Protein AF-A0A973W8D8-F1 (afdb_monomer)

Mean predicted aligned error: 5.52 Å

Structure (mmCIF, N/CA/C/O backbone):
data_AF-A0A973W8D8-F1
#
_entry.id   AF-A0A973W8D8-F1
#
loop_
_atom_site.group_PDB
_atom_site.id
_atom_site.type_symbol
_atom_site.label_atom_id
_atom_site.label_alt_id
_atom_site.label_comp_id
_atom_site.label_asym_id
_atom_site.label_entity_id
_atom_site.label_seq_id
_atom_site.pdbx_PDB_ins_code
_atom_site.Cartn_x
_atom_site.Cartn_y
_atom_site.Cartn_z
_atom_site.occupancy
_atom_site.B_iso_or_equiv
_atom_site.auth_seq_id
_atom_site.auth_comp_id
_atom_site.auth_asym_id
_atom_site.auth_atom_id
_atom_site.pdbx_PDB_model_num
ATOM 1 N N . MET A 1 1 ? 1.364 4.718 -20.564 1.00 49.53 1 MET A N 1
ATOM 2 C CA . MET A 1 1 ? 1.604 4.247 -19.182 1.00 49.53 1 MET A CA 1
ATOM 3 C C . MET A 1 1 ? 2.860 3.386 -19.206 1.00 49.53 1 MET A C 1
ATOM 5 O O . MET A 1 1 ? 2.936 2.519 -20.065 1.00 49.53 1 MET A O 1
ATOM 9 N N . LEU A 1 2 ? 3.870 3.665 -18.376 1.00 62.22 2 LEU A N 1
ATOM 10 C CA . LEU A 1 2 ? 5.081 2.833 -18.329 1.00 62.22 2 LEU A CA 1
ATOM 11 C C . LEU A 1 2 ? 4.817 1.594 -17.460 1.00 62.22 2 LEU A C 1
ATOM 13 O O . LEU A 1 2 ? 4.219 1.715 -16.389 1.00 62.22 2 LEU A O 1
ATOM 17 N N . HIS A 1 3 ? 5.216 0.425 -17.960 1.00 79.81 3 HIS A N 1
ATOM 18 C CA . HIS A 1 3 ? 4.959 -0.870 -17.337 1.00 79.81 3 HIS A CA 1
ATOM 19 C C . HIS A 1 3 ? 5.840 -1.064 -16.086 1.00 79.81 3 HIS A C 1
ATOM 21 O O . HIS A 1 3 ? 7.036 -0.803 -16.170 1.00 79.81 3 HIS A O 1
ATOM 27 N N . PRO A 1 4 ? 5.304 -1.538 -14.944 1.00 85.88 4 PRO A N 1
ATOM 28 C CA . PRO A 1 4 ? 6.055 -1.624 -13.685 1.00 85.88 4 PRO A CA 1
ATOM 29 C C . PRO A 1 4 ? 7.266 -2.571 -13.746 1.00 85.88 4 PRO A C 1
ATOM 31 O O . PRO A 1 4 ? 8.301 -2.293 -13.142 1.00 85.88 4 PRO A O 1
ATOM 34 N N . ALA A 1 5 ? 7.154 -3.682 -14.482 1.00 91.44 5 ALA A N 1
ATOM 35 C CA . ALA A 1 5 ? 8.247 -4.638 -14.671 1.00 91.44 5 ALA A CA 1
ATOM 36 C C . ALA A 1 5 ? 9.041 -4.372 -15.960 1.00 91.44 5 ALA A C 1
ATOM 38 O O . ALA A 1 5 ? 8.424 -4.063 -16.988 1.00 91.44 5 ALA A O 1
ATOM 39 N N . PRO A 1 6 ? 10.366 -4.605 -15.959 1.00 91.25 6 PRO A N 1
ATOM 40 C CA . PRO A 1 6 ? 11.160 -4.671 -17.176 1.00 91.25 6 PRO A CA 1
ATOM 41 C C . PRO A 1 6 ? 10.707 -5.811 -18.084 1.00 91.25 6 PRO A C 1
ATOM 43 O O . PRO A 1 6 ? 10.769 -6.989 -17.722 1.00 91.25 6 PRO A O 1
ATOM 46 N N . LEU A 1 7 ? 10.288 -5.452 -19.296 1.00 92.44 7 LEU A N 1
ATOM 47 C CA . LEU A 1 7 ? 9.918 -6.415 -20.332 1.00 92.44 7 LEU A CA 1
ATOM 48 C C . LEU A 1 7 ? 11.103 -6.795 -21.221 1.00 92.44 7 LEU A C 1
ATOM 50 O O . LEU A 1 7 ? 10.967 -7.691 -22.040 1.00 92.44 7 LEU A O 1
ATOM 54 N N . HIS A 1 8 ? 12.272 -6.185 -21.035 1.00 91.50 8 HIS A N 1
ATOM 55 C CA . HIS A 1 8 ? 13.523 -6.545 -21.696 1.00 91.50 8 HIS A CA 1
ATOM 56 C C . HIS A 1 8 ? 14.715 -6.094 -20.838 1.00 91.50 8 HIS A C 1
ATOM 58 O O . HIS A 1 8 ? 14.595 -5.136 -20.079 1.00 91.50 8 HIS A O 1
ATOM 64 N N . MET A 1 9 ? 15.864 -6.774 -20.945 1.00 88.44 9 MET A N 1
ATOM 65 C CA . MET A 1 9 ? 17.006 -6.551 -20.037 1.00 88.44 9 MET A CA 1
ATOM 66 C C . MET A 1 9 ? 18.004 -5.490 -20.506 1.00 88.44 9 MET A C 1
ATOM 68 O O . MET A 1 9 ? 18.771 -4.983 -19.703 1.00 88.44 9 MET A O 1
ATOM 72 N N . ASN A 1 10 ? 18.004 -5.134 -21.790 1.00 85.88 10 ASN A N 1
ATOM 73 C CA . ASN A 1 10 ? 19.002 -4.202 -22.340 1.00 85.88 10 ASN A CA 1
ATOM 74 C C . ASN A 1 10 ? 18.379 -2.925 -22.907 1.00 85.88 10 ASN A C 1
ATOM 76 O O . ASN A 1 10 ? 19.084 -2.041 -23.380 1.00 85.88 10 ASN A O 1
ATOM 80 N N . TRP A 1 11 ? 17.049 -2.845 -22.930 1.00 81.94 11 TRP A N 1
ATOM 81 C CA . TRP A 1 11 ? 16.342 -1.751 -23.581 1.00 81.94 11 TRP A CA 1
ATOM 82 C C . TRP A 1 11 ? 15.025 -1.496 -22.868 1.00 81.94 11 TRP A C 1
ATOM 84 O O . TRP A 1 11 ? 14.188 -2.389 -22.787 1.00 81.94 11 TRP A O 1
ATOM 94 N N . GLN A 1 12 ? 14.839 -0.275 -22.370 1.00 77.00 12 GLN A N 1
ATOM 95 C CA . GLN A 1 12 ? 13.699 0.095 -21.531 1.00 77.00 12 GLN A CA 1
ATOM 96 C C . GLN A 1 12 ? 12.338 -0.090 -22.219 1.00 77.00 12 GLN A C 1
ATOM 98 O O . GLN A 1 12 ? 11.351 -0.409 -21.561 1.00 77.00 12 GLN A O 1
ATOM 103 N N . HIS A 1 13 ? 12.290 0.094 -23.538 1.00 82.00 13 HIS A N 1
ATOM 104 C CA . HIS A 1 13 ? 11.079 -0.076 -24.347 1.00 82.00 13 HIS A CA 1
ATOM 105 C C . HIS A 1 13 ? 11.036 -1.420 -25.081 1.00 82.00 13 HIS A C 1
ATOM 107 O O . HIS A 1 13 ? 10.121 -1.663 -25.866 1.00 82.00 13 HIS A O 1
ATOM 113 N N . GLY A 1 14 ? 12.019 -2.289 -24.836 1.00 87.69 14 GLY A N 1
ATOM 114 C CA . GLY A 1 14 ? 12.041 -3.623 -25.409 1.00 87.69 14 GLY A CA 1
AT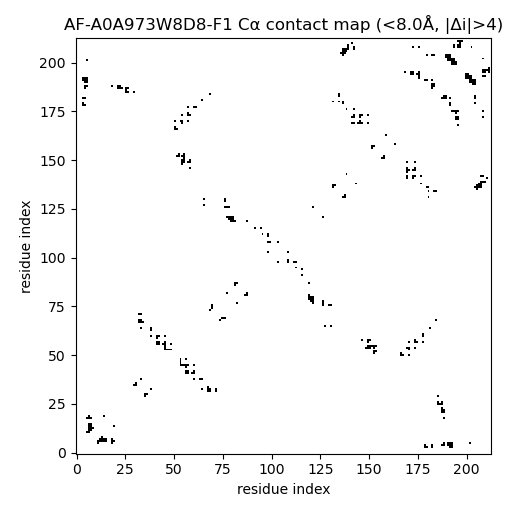OM 115 C C . GLY A 1 14 ? 10.949 -4.498 -24.810 1.00 87.69 14 GLY A C 1
ATOM 116 O O . GLY A 1 14 ? 10.621 -4.394 -23.628 1.00 87.69 14 GLY A O 1
ATOM 117 N N . ILE A 1 15 ? 10.416 -5.392 -25.636 1.00 90.12 15 ILE A N 1
ATOM 118 C CA . ILE A 1 15 ? 9.410 -6.371 -25.239 1.00 90.12 15 ILE A CA 1
ATOM 119 C C . ILE A 1 15 ? 9.950 -7.753 -25.587 1.00 90.12 15 ILE A C 1
ATOM 121 O O . ILE A 1 15 ? 10.119 -8.094 -26.755 1.00 90.12 15 ILE A O 1
ATOM 125 N N . ASP A 1 16 ? 10.218 -8.545 -24.560 1.00 93.38 16 ASP A N 1
ATOM 126 C CA . ASP A 1 16 ? 10.513 -9.963 -24.663 1.00 93.38 16 ASP A CA 1
ATOM 127 C C . ASP A 1 16 ? 9.235 -10.778 -24.439 1.00 93.38 16 ASP A C 1
ATOM 129 O O . ASP A 1 16 ? 8.465 -10.533 -23.505 1.00 93.38 16 ASP A O 1
ATOM 133 N N . ARG A 1 17 ? 9.021 -11.783 -25.294 1.00 94.31 17 ARG A N 1
ATOM 134 C CA . ARG A 1 17 ? 7.817 -12.622 -25.261 1.00 94.31 17 ARG A CA 1
ATOM 135 C C . ARG A 1 17 ? 7.683 -13.382 -23.943 1.00 94.31 17 ARG A C 1
ATOM 137 O O . ARG A 1 17 ? 6.574 -13.499 -23.430 1.00 94.31 17 ARG A O 1
ATOM 144 N N . VAL A 1 18 ? 8.782 -13.917 -23.408 1.00 94.62 18 VAL A N 1
ATOM 145 C CA . VAL A 1 18 ? 8.752 -14.723 -22.179 1.00 94.62 18 VAL A CA 1
ATOM 146 C C . VAL A 1 18 ? 8.362 -13.844 -20.995 1.00 94.62 18 VAL A C 1
ATOM 148 O O . VAL A 1 18 ? 7.481 -14.211 -20.218 1.00 94.62 18 VAL A O 1
ATOM 151 N N . ARG A 1 19 ? 8.953 -12.650 -20.893 1.00 93.94 19 ARG A N 1
ATOM 152 C CA . ARG A 1 19 ? 8.642 -11.678 -19.833 1.00 93.94 19 ARG A CA 1
ATOM 153 C C . ARG A 1 19 ? 7.218 -11.156 -19.922 1.00 93.94 19 ARG A C 1
ATOM 155 O O . ARG A 1 19 ? 6.521 -11.146 -18.911 1.00 93.94 19 ARG A O 1
ATOM 162 N N . LEU A 1 20 ? 6.777 -10.764 -21.117 1.00 94.06 20 LEU A N 1
ATOM 163 C CA . LEU A 1 20 ? 5.411 -10.293 -21.326 1.00 94.06 20 LEU A CA 1
ATOM 164 C C . LEU A 1 20 ? 4.393 -11.369 -20.930 1.00 94.06 20 LEU A C 1
ATOM 166 O O . LEU A 1 20 ? 3.469 -11.082 -20.174 1.00 94.06 20 LEU A O 1
ATOM 170 N N . ASN A 1 21 ? 4.596 -12.613 -21.375 1.00 95.62 21 ASN A N 1
ATOM 171 C CA . ASN A 1 21 ? 3.708 -13.720 -21.028 1.00 95.62 21 ASN A CA 1
ATOM 172 C C . ASN A 1 21 ? 3.679 -13.992 -19.521 1.00 95.62 21 ASN A C 1
ATOM 174 O O . ASN A 1 21 ? 2.601 -14.221 -18.984 1.00 95.62 21 ASN A O 1
ATOM 178 N N . ARG A 1 22 ? 4.828 -13.931 -18.827 1.00 95.44 22 ARG A N 1
ATOM 179 C CA . ARG A 1 22 ? 4.872 -14.083 -17.362 1.00 95.44 22 ARG A CA 1
ATOM 180 C C . ARG A 1 22 ? 3.977 -13.050 -16.679 1.00 95.44 22 ARG A C 1
ATOM 182 O O . ARG A 1 22 ? 3.194 -13.418 -15.812 1.00 95.44 22 ARG A O 1
ATOM 189 N N . VAL A 1 23 ? 4.064 -11.783 -17.086 1.00 94.56 23 VAL A N 1
ATOM 190 C CA . VAL A 1 23 ? 3.250 -10.720 -16.483 1.00 94.56 23 VAL A CA 1
ATOM 191 C C . VAL A 1 23 ? 1.767 -10.896 -16.806 1.00 94.56 23 VAL A C 1
ATOM 193 O O . VAL A 1 23 ? 0.940 -10.825 -15.903 1.00 94.56 23 VAL A O 1
ATOM 196 N N . LEU A 1 24 ? 1.421 -11.132 -18.074 1.00 94.38 24 LEU A N 1
ATOM 197 C CA . LEU A 1 24 ? 0.024 -11.270 -18.487 1.00 94.38 24 LEU A CA 1
ATOM 198 C C . LEU A 1 24 ? -0.650 -12.465 -17.810 1.00 94.38 24 LEU A C 1
ATOM 200 O O . LEU A 1 24 ? -1.743 -12.313 -17.271 1.00 94.38 24 LEU A O 1
ATOM 204 N N . ASN A 1 25 ? 0.017 -13.622 -17.778 1.00 96.69 25 ASN A N 1
ATOM 205 C CA . ASN A 1 25 ? -0.514 -14.811 -17.114 1.00 96.69 25 ASN A CA 1
ATOM 206 C C . ASN A 1 25 ? -0.696 -14.566 -15.614 1.00 96.69 25 ASN A C 1
ATOM 208 O O . ASN A 1 25 ? -1.763 -14.853 -15.089 1.00 96.69 25 ASN A O 1
ATOM 212 N N . ALA A 1 26 ? 0.283 -13.944 -14.952 1.00 95.81 26 ALA A N 1
ATOM 213 C CA . ALA A 1 26 ? 0.187 -13.594 -13.537 1.00 95.81 26 ALA A CA 1
ATOM 214 C C . ALA A 1 26 ? -1.002 -12.666 -13.222 1.00 95.81 26 ALA A C 1
ATOM 216 O O . ALA A 1 26 ? -1.676 -12.843 -12.208 1.00 95.81 26 ALA A O 1
ATOM 217 N N . ILE A 1 27 ? -1.278 -11.682 -14.088 1.00 94.44 27 ILE A N 1
ATOM 218 C CA . ILE A 1 27 ? -2.443 -10.798 -13.937 1.00 94.44 27 ILE A CA 1
ATOM 219 C C . ILE A 1 27 ? -3.738 -11.593 -14.109 1.00 94.44 27 ILE A C 1
ATOM 221 O O . ILE A 1 27 ? -4.625 -11.484 -13.268 1.00 94.44 27 ILE A O 1
ATOM 225 N N . VAL A 1 28 ? -3.845 -12.398 -15.170 1.00 95.75 28 VAL A N 1
ATOM 226 C CA . VAL A 1 28 ? -5.049 -13.193 -15.460 1.00 95.75 28 VAL A CA 1
ATOM 227 C C . VAL A 1 28 ? -5.338 -14.189 -14.335 1.00 95.75 28 VAL A C 1
ATOM 229 O O . VAL A 1 28 ? -6.472 -14.274 -13.875 1.00 95.75 28 VAL A O 1
ATOM 232 N N . GLU A 1 29 ? -4.317 -14.888 -13.837 1.00 96.06 29 GLU A N 1
ATOM 233 C CA . GLU A 1 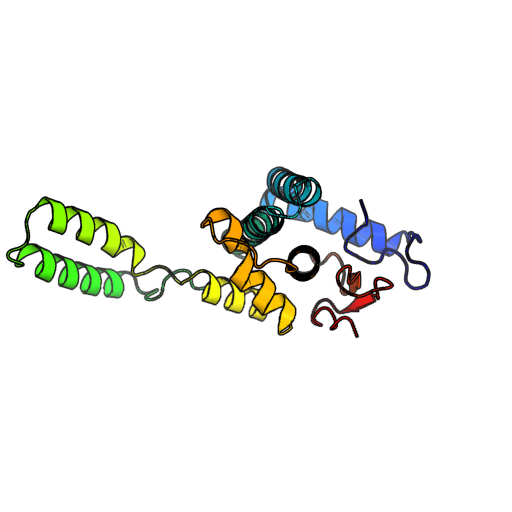29 ? -4.436 -15.859 -12.742 1.00 96.06 29 GLU A CA 1
ATOM 234 C C . GLU A 1 29 ? -4.920 -15.229 -11.428 1.00 96.06 29 GLU A C 1
ATOM 236 O O . GLU A 1 29 ? -5.567 -15.898 -10.624 1.00 96.06 29 GLU A O 1
ATOM 241 N N . LYS A 1 30 ? -4.621 -13.944 -11.199 1.00 94.31 30 LYS A N 1
ATOM 242 C CA . LYS A 1 30 ? -4.960 -13.217 -9.966 1.00 94.31 30 LYS A CA 1
ATOM 243 C C . LYS A 1 30 ? -6.082 -12.195 -10.127 1.00 94.31 30 LYS A C 1
ATOM 245 O O . LYS A 1 30 ? -6.381 -11.484 -9.166 1.00 94.31 30 LYS A O 1
ATOM 250 N N . TYR A 1 31 ? -6.711 -12.133 -11.300 1.00 94.50 31 TYR A N 1
ATOM 251 C CA . TYR A 1 31 ? -7.629 -11.058 -11.668 1.00 94.50 31 TYR A CA 1
ATOM 252 C C . TYR A 1 31 ? -8.802 -10.924 -10.684 1.00 94.50 31 TYR A C 1
ATOM 254 O O . TYR A 1 31 ? -8.993 -9.866 -10.083 1.00 94.50 31 TYR A O 1
ATOM 262 N N . ASP A 1 32 ? -9.543 -12.012 -10.463 1.00 94.81 32 ASP A N 1
ATOM 263 C CA . ASP A 1 32 ? -10.711 -12.007 -9.573 1.00 94.81 32 ASP A CA 1
ATOM 264 C C . ASP A 1 32 ? -10.308 -11.973 -8.091 1.00 94.81 32 ASP A C 1
ATOM 266 O O . ASP A 1 32 ? -10.907 -11.250 -7.295 1.00 94.81 32 ASP A O 1
ATOM 270 N N . GLU A 1 33 ? -9.259 -12.715 -7.717 1.00 93.81 33 GLU A N 1
ATOM 271 C CA . GLU A 1 33 ? -8.756 -12.799 -6.336 1.00 93.81 33 GLU A CA 1
ATOM 272 C C . GLU A 1 33 ? -8.354 -11.419 -5.792 1.00 93.81 33 GLU A C 1
ATOM 274 O O . GLU A 1 33 ? -8.654 -11.074 -4.644 1.00 93.81 33 GLU A O 1
ATOM 279 N N . LEU A 1 34 ? -7.702 -10.611 -6.632 1.00 93.12 34 LEU A N 1
ATOM 280 C CA . LEU A 1 34 ? -7.257 -9.268 -6.274 1.00 93.12 34 LEU A CA 1
ATOM 281 C C . LEU A 1 34 ? -8.264 -8.171 -6.615 1.00 93.12 34 LEU A C 1
ATOM 283 O O . LEU A 1 34 ? -7.992 -7.014 -6.295 1.00 93.12 34 LEU A O 1
ATOM 287 N N . ASP A 1 35 ? -9.415 -8.514 -7.203 1.00 94.81 35 ASP A N 1
ATOM 288 C CA . ASP A 1 35 ? -10.388 -7.543 -7.711 1.00 94.81 35 ASP A CA 1
ATOM 289 C C . ASP A 1 35 ? -9.697 -6.505 -8.611 1.00 94.81 35 ASP A C 1
ATOM 291 O O . ASP A 1 35 ? -9.710 -5.292 -8.372 1.00 94.81 35 ASP A O 1
ATOM 295 N N . PHE A 1 36 ? -8.993 -7.024 -9.619 1.00 92.75 36 PHE A N 1
ATOM 296 C CA . PHE A 1 36 ? -8.044 -6.254 -10.412 1.00 92.75 36 PHE A CA 1
ATOM 297 C C . PHE A 1 36 ? -8.714 -5.098 -11.156 1.00 92.75 36 PHE A C 1
ATOM 299 O O . PHE A 1 3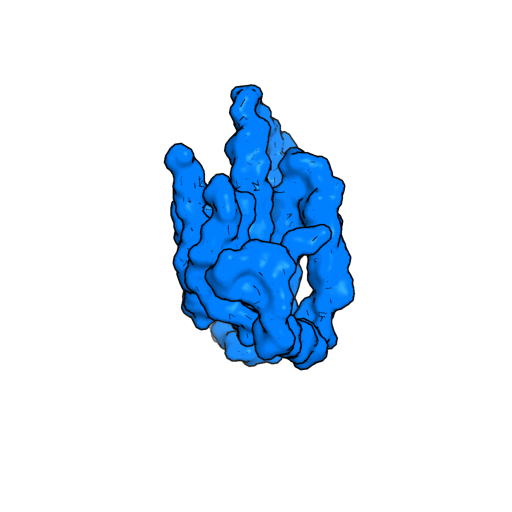6 ? -8.089 -4.059 -11.315 1.00 92.75 36 PHE A O 1
ATOM 306 N N . GLY A 1 37 ? -9.994 -5.220 -11.526 1.00 92.75 37 GLY A N 1
ATOM 307 C CA . GLY A 1 37 ? -10.754 -4.116 -12.118 1.00 92.75 37 GLY A CA 1
ATOM 308 C C . GLY A 1 37 ? -10.832 -2.892 -11.196 1.00 92.75 37 GLY A C 1
ATOM 309 O O . GLY A 1 37 ? -10.530 -1.776 -11.616 1.00 92.75 37 GLY A O 1
ATOM 310 N N . ASN A 1 38 ? -11.158 -3.085 -9.913 1.00 93.38 38 ASN A N 1
ATOM 311 C CA . ASN A 1 38 ? -11.162 -1.981 -8.948 1.00 93.38 38 ASN A CA 1
ATOM 312 C C . ASN A 1 38 ? -9.743 -1.512 -8.601 1.00 93.38 38 ASN A C 1
ATOM 314 O O . ASN A 1 38 ? -9.520 -0.316 -8.396 1.00 93.38 38 ASN A O 1
ATOM 318 N N . LEU A 1 39 ? -8.779 -2.433 -8.540 1.00 93.50 39 LEU A N 1
ATOM 319 C CA . LEU A 1 39 ? -7.385 -2.099 -8.259 1.00 93.50 39 LEU A CA 1
ATOM 320 C C . LEU A 1 39 ? -6.764 -1.240 -9.371 1.00 93.50 39 LEU A C 1
ATOM 322 O O . LEU A 1 39 ? -6.121 -0.229 -9.085 1.00 93.50 39 LEU A O 1
ATOM 326 N N . GLU A 1 40 ? -6.977 -1.622 -10.630 1.00 92.50 40 GLU A N 1
ATOM 327 C CA . GLU A 1 40 ? -6.553 -0.876 -11.813 1.00 92.50 40 GLU A CA 1
ATOM 328 C C . GLU A 1 40 ? -7.214 0.499 -11.833 1.00 92.50 40 GLU A C 1
ATOM 330 O O . GLU A 1 40 ? -6.538 1.501 -12.065 1.00 92.50 40 GLU A O 1
ATOM 335 N N . TRP A 1 41 ? -8.507 0.568 -11.511 1.00 94.19 41 TRP A N 1
ATOM 336 C CA . TRP A 1 41 ? -9.220 1.834 -11.431 1.00 94.19 41 TRP A CA 1
ATOM 337 C C . TRP A 1 41 ? -8.609 2.771 -10.384 1.00 94.19 41 TRP A C 1
ATOM 339 O O . TRP A 1 41 ? -8.322 3.929 -10.692 1.00 94.19 41 TRP A O 1
ATOM 349 N N . ALA A 1 42 ? -8.333 2.277 -9.172 1.00 94.69 42 ALA A N 1
ATOM 350 C CA . ALA A 1 42 ? -7.677 3.055 -8.120 1.00 94.69 42 ALA A CA 1
ATOM 351 C C . ALA A 1 42 ? -6.268 3.517 -8.531 1.00 94.69 42 ALA A C 1
ATOM 353 O O . ALA A 1 42 ? -5.897 4.672 -8.312 1.00 94.69 42 ALA A O 1
ATOM 354 N N . TYR A 1 43 ? -5.498 2.637 -9.173 1.00 95.19 43 TYR A N 1
ATOM 355 C CA . TYR A 1 43 ? -4.172 2.960 -9.695 1.00 95.19 43 TYR A CA 1
ATOM 356 C C . TYR A 1 43 ? -4.227 4.024 -10.803 1.00 95.19 43 TYR A C 1
ATOM 358 O O . TYR A 1 43 ? -3.436 4.968 -10.794 1.00 95.19 43 TYR A O 1
ATOM 366 N N . TRP A 1 44 ? -5.181 3.923 -11.729 1.00 95.06 44 TRP A N 1
ATOM 367 C CA . TRP A 1 44 ? -5.381 4.911 -12.787 1.00 95.06 44 TRP A CA 1
ATOM 368 C C . TRP A 1 44 ? -5.758 6.284 -12.214 1.00 95.06 44 TRP A C 1
ATOM 370 O O . TRP A 1 44 ? -5.174 7.290 -12.616 1.00 95.06 44 TRP A O 1
ATOM 380 N N . HIS A 1 45 ? -6.630 6.330 -11.200 1.00 94.44 45 HIS A N 1
ATOM 381 C CA . HIS A 1 45 ? -6.942 7.573 -10.483 1.00 94.44 45 HIS A CA 1
ATOM 382 C C . HIS A 1 45 ? -5.696 8.192 -9.853 1.00 94.44 45 HIS A C 1
ATOM 384 O O . HIS A 1 45 ? -5.488 9.397 -9.975 1.00 94.44 45 HIS A O 1
ATOM 390 N N . ALA A 1 46 ? -4.835 7.380 -9.235 1.00 95.69 46 ALA A N 1
ATOM 391 C CA . ALA A 1 46 ? -3.585 7.866 -8.661 1.00 95.69 46 ALA A CA 1
ATOM 392 C C . ALA A 1 46 ? -2.637 8.455 -9.718 1.00 95.69 46 ALA A C 1
ATOM 394 O O . ALA A 1 46 ? -1.990 9.467 -9.461 1.00 95.69 46 ALA A O 1
ATOM 395 N N . LEU A 1 47 ? -2.577 7.869 -10.918 1.00 94.31 47 LEU A N 1
ATOM 396 C CA . LEU A 1 47 ? -1.759 8.388 -12.020 1.00 94.31 47 LEU A CA 1
ATOM 397 C C . LEU A 1 47 ? -2.276 9.709 -12.601 1.00 94.31 47 LEU A C 1
ATOM 399 O O . LEU A 1 47 ? -1.476 10.492 -13.111 1.00 94.31 47 LEU A O 1
ATOM 403 N N . CYS A 1 48 ? -3.590 9.926 -12.572 1.00 94.69 48 CYS A N 1
ATOM 404 C CA . CYS A 1 48 ? -4.239 11.098 -13.161 1.00 94.69 48 CYS A CA 1
ATOM 405 C C . CYS A 1 48 ? -4.522 12.219 -12.151 1.00 94.69 48 CYS A C 1
ATOM 407 O O . CYS A 1 48 ? -4.904 13.317 -12.554 1.00 94.69 48 CYS A O 1
ATOM 409 N N . ALA A 1 49 ? -4.355 11.958 -10.855 1.00 94.06 49 ALA A N 1
ATOM 410 C CA . ALA A 1 49 ? -4.596 12.933 -9.805 1.00 94.06 49 ALA A CA 1
ATOM 411 C C . ALA A 1 49 ? -3.616 14.118 -9.865 1.00 94.06 49 ALA A C 1
ATOM 413 O O . ALA A 1 49 ? -2.481 14.016 -10.335 1.00 94.06 49 ALA A O 1
ATOM 414 N N . ALA A 1 50 ? -4.055 15.263 -9.340 1.00 92.06 50 ALA A N 1
ATOM 415 C CA . ALA A 1 50 ? -3.196 16.429 -9.187 1.00 92.06 50 ALA A CA 1
ATOM 416 C C . ALA A 1 50 ? -2.094 16.160 -8.139 1.00 92.06 50 ALA A C 1
ATOM 418 O O . ALA A 1 50 ? -2.377 15.498 -7.136 1.00 92.06 50 ALA A O 1
ATOM 419 N N . PRO A 1 51 ? -0.869 16.705 -8.294 1.00 88.94 51 PRO A N 1
ATOM 420 C CA . PRO A 1 51 ? 0.279 16.345 -7.452 1.00 88.94 51 PRO A CA 1
ATOM 421 C C . PRO A 1 51 ? 0.030 16.401 -5.938 1.00 88.94 51 PRO A C 1
ATOM 423 O O . PRO A 1 51 ? 0.542 15.559 -5.208 1.00 88.94 51 PRO A O 1
ATOM 426 N N . HIS A 1 52 ? -0.789 17.346 -5.470 1.00 88.50 52 HIS A N 1
ATOM 427 C CA . HIS A 1 52 ? -1.123 17.525 -4.054 1.00 88.50 52 HIS A CA 1
ATOM 428 C C . HIS A 1 52 ? -1.996 16.414 -3.455 1.00 88.50 52 HIS A C 1
ATOM 430 O O . HIS A 1 52 ? -2.023 16.286 -2.240 1.00 88.50 52 HIS A O 1
ATOM 436 N N . ILE A 1 53 ? -2.690 15.599 -4.259 1.00 92.00 53 ILE A N 1
ATOM 437 C CA . ILE A 1 53 ? -3.585 14.537 -3.761 1.00 92.00 53 ILE A CA 1
ATOM 438 C C . ILE A 1 53 ? -3.213 13.131 -4.256 1.00 92.00 53 ILE A C 1
ATOM 440 O O . ILE A 1 53 ? -3.761 12.137 -3.782 1.00 92.00 53 ILE A O 1
ATOM 444 N N . VAL A 1 54 ? -2.236 13.019 -5.163 1.00 94.62 54 VAL A N 1
ATOM 445 C CA . VAL A 1 54 ? -1.723 11.736 -5.684 1.00 94.62 54 VAL A CA 1
ATOM 446 C C . VAL A 1 54 ? -1.324 10.776 -4.558 1.00 94.62 54 VAL A C 1
ATOM 448 O O . VAL A 1 54 ? -1.658 9.592 -4.626 1.00 94.62 54 VAL A O 1
ATOM 451 N N . GLY A 1 55 ? -0.672 11.275 -3.503 1.00 94.50 55 GLY A N 1
ATOM 452 C CA . GLY A 1 55 ? -0.261 10.459 -2.359 1.00 94.50 55 GLY A CA 1
ATOM 453 C C . GLY A 1 55 ? -1.427 9.736 -1.679 1.00 94.50 55 GLY A C 1
ATOM 454 O O . GLY A 1 55 ? -1.313 8.550 -1.366 1.00 94.50 55 GLY A O 1
ATOM 455 N N . VAL A 1 56 ? -2.582 10.400 -1.557 1.00 94.94 56 VAL A N 1
ATOM 456 C CA . VAL A 1 56 ? -3.805 9.821 -0.977 1.00 94.94 56 VAL A CA 1
ATOM 457 C C . VAL A 1 56 ? -4.323 8.685 -1.859 1.00 94.94 56 VAL A C 1
ATOM 459 O O . VAL A 1 56 ? -4.661 7.611 -1.360 1.00 94.94 56 VAL A O 1
ATOM 462 N N . HIS A 1 57 ? -4.338 8.884 -3.179 1.00 96.50 57 HIS A N 1
ATOM 463 C CA . HIS A 1 57 ? -4.802 7.868 -4.122 1.00 96.50 57 HIS A CA 1
ATOM 464 C C . HIS A 1 57 ? -3.870 6.652 -4.190 1.00 96.50 57 HIS A C 1
ATOM 466 O O . HIS A 1 57 ? -4.357 5.521 -4.169 1.00 96.50 57 HIS A O 1
ATOM 472 N N . PHE A 1 58 ? -2.545 6.843 -4.206 1.00 96.81 58 PHE A N 1
ATOM 473 C CA . PHE A 1 58 ? -1.619 5.710 -4.104 1.00 96.81 58 PHE A CA 1
ATOM 474 C C . PHE A 1 58 ? -1.717 5.014 -2.747 1.00 96.81 58 PHE A C 1
ATOM 476 O O . PHE A 1 58 ? -1.692 3.786 -2.701 1.00 96.81 58 PHE A O 1
ATOM 483 N N . GLY A 1 59 ? -1.890 5.765 -1.656 1.00 95.69 59 GLY A N 1
ATOM 484 C CA . GLY A 1 59 ? -2.153 5.205 -0.333 1.00 95.69 59 GLY A CA 1
ATOM 485 C C . GLY A 1 59 ? -3.376 4.289 -0.331 1.00 95.69 59 GLY A C 1
ATOM 486 O O . GLY A 1 59 ? -3.287 3.148 0.117 1.00 95.69 59 GLY A O 1
ATOM 487 N N . ALA A 1 60 ? -4.484 4.743 -0.920 1.00 94.75 60 ALA A N 1
ATOM 488 C CA . ALA A 1 60 ? -5.700 3.950 -1.063 1.00 94.75 60 ALA A CA 1
ATOM 489 C C . ALA A 1 60 ? -5.502 2.709 -1.953 1.00 94.75 60 ALA A C 1
ATOM 491 O O . ALA A 1 60 ? -5.989 1.633 -1.610 1.00 94.75 60 ALA A O 1
ATOM 492 N N . ALA A 1 61 ? -4.770 2.825 -3.067 1.00 96.62 61 ALA A N 1
ATOM 493 C CA . ALA A 1 61 ? -4.479 1.696 -3.954 1.00 96.62 61 ALA A CA 1
ATOM 494 C C . ALA A 1 61 ? -3.606 0.627 -3.268 1.00 96.62 61 ALA A C 1
ATOM 496 O O . ALA A 1 61 ? -3.876 -0.569 -3.389 1.00 96.62 61 ALA A O 1
ATOM 497 N N . ILE A 1 62 ? -2.593 1.047 -2.504 1.00 96.94 62 ILE A N 1
ATOM 498 C CA . ILE A 1 62 ? -1.741 0.157 -1.703 1.00 96.94 62 ILE A CA 1
ATOM 499 C C . ILE A 1 62 ? -2.561 -0.533 -0.604 1.00 96.94 62 ILE A C 1
ATOM 501 O O . ILE A 1 62 ? -2.483 -1.755 -0.454 1.00 96.94 62 ILE A O 1
ATOM 505 N N . ASP A 1 63 ? -3.387 0.220 0.128 1.00 94.38 63 ASP A N 1
ATOM 506 C CA . ASP A 1 63 ? -4.259 -0.323 1.176 1.00 94.38 63 ASP A CA 1
ATOM 507 C C . ASP A 1 63 ? -5.279 -1.324 0.592 1.00 94.38 63 ASP A C 1
ATOM 509 O O . ASP A 1 63 ? -5.550 -2.371 1.192 1.00 94.38 63 ASP A O 1
ATOM 513 N N . ALA A 1 64 ? -5.817 -1.049 -0.603 1.00 94.50 64 ALA A N 1
ATOM 514 C CA . ALA A 1 64 ? -6.717 -1.950 -1.320 1.00 94.50 64 ALA A CA 1
ATOM 515 C C . ALA A 1 64 ? -6.017 -3.255 -1.729 1.00 94.50 64 ALA A C 1
ATOM 517 O O . ALA A 1 64 ? -6.539 -4.335 -1.438 1.00 94.50 64 ALA A O 1
ATOM 518 N N . LEU A 1 65 ? -4.822 -3.166 -2.326 1.00 95.44 65 LEU A N 1
ATOM 519 C CA . LEU A 1 65 ? -4.007 -4.329 -2.689 1.00 95.44 65 LEU A CA 1
ATOM 520 C C . LEU A 1 65 ? -3.709 -5.200 -1.465 1.00 95.44 65 LEU A C 1
ATOM 522 O O . LEU A 1 65 ? -3.943 -6.408 -1.486 1.00 95.44 65 LEU A O 1
ATOM 526 N N . GLN A 1 66 ? -3.262 -4.580 -0.370 1.00 93.56 66 GLN A N 1
ATOM 527 C CA . GLN A 1 66 ? -3.018 -5.271 0.892 1.00 93.56 66 GLN A CA 1
ATOM 528 C C . GLN A 1 66 ? -4.272 -5.988 1.392 1.00 93.56 66 GLN A C 1
ATOM 530 O O . GLN A 1 66 ? -4.209 -7.158 1.769 1.00 93.56 66 GLN A O 1
ATOM 535 N N . ARG A 1 67 ? -5.415 -5.295 1.429 1.00 91.50 67 ARG A N 1
ATOM 536 C CA . ARG A 1 67 ? -6.668 -5.869 1.926 1.00 91.50 67 ARG A CA 1
ATOM 537 C C . ARG A 1 67 ? -7.080 -7.089 1.106 1.00 91.50 67 ARG A C 1
ATOM 539 O O . ARG A 1 67 ? -7.491 -8.082 1.700 1.00 91.50 67 ARG A O 1
ATOM 546 N N . ARG A 1 68 ? -6.983 -7.012 -0.224 1.00 92.56 68 ARG A N 1
ATOM 547 C CA . ARG A 1 68 ? -7.336 -8.111 -1.132 1.00 92.56 68 ARG A CA 1
ATOM 548 C C . ARG A 1 68 ? -6.397 -9.297 -0.955 1.00 92.56 68 ARG A C 1
ATOM 550 O O . ARG A 1 68 ? -6.869 -10.404 -0.719 1.00 92.56 68 ARG A O 1
ATOM 557 N N . TYR A 1 69 ? -5.092 -9.045 -0.925 1.00 91.56 69 TYR A N 1
ATOM 558 C CA . TYR A 1 69 ? -4.095 -10.090 -0.719 1.00 91.56 69 TYR A CA 1
ATOM 559 C C . TYR A 1 69 ? -4.219 -10.769 0.654 1.00 91.56 69 TYR A C 1
ATOM 561 O O . TYR A 1 69 ? -4.132 -11.985 0.738 1.00 91.56 69 TYR A O 1
ATOM 569 N N . ILE A 1 70 ? -4.504 -10.031 1.734 1.00 89.56 70 ILE A N 1
ATOM 570 C CA . ILE A 1 70 ? -4.771 -10.636 3.053 1.00 89.56 70 ILE A CA 1
ATOM 571 C C . ILE A 1 70 ? -6.076 -11.448 3.034 1.00 89.56 70 ILE A C 1
ATOM 573 O O . ILE A 1 70 ? -6.132 -12.533 3.610 1.00 89.56 70 ILE A O 1
ATOM 577 N N . ALA A 1 71 ? -7.131 -10.938 2.391 1.00 88.19 71 ALA A N 1
ATOM 578 C CA . ALA A 1 71 ? -8.432 -11.605 2.334 1.00 88.19 71 ALA A CA 1
ATOM 579 C C . ALA A 1 71 ? -8.409 -12.907 1.520 1.00 88.19 71 ALA A C 1
ATOM 581 O O . ALA A 1 71 ? -9.126 -13.840 1.873 1.00 88.19 71 ALA A O 1
ATOM 582 N N . ALA A 1 72 ? -7.567 -12.991 0.487 1.00 86.62 72 ALA A N 1
ATOM 583 C CA . ALA A 1 72 ? -7.359 -14.204 -0.302 1.00 86.62 72 ALA A CA 1
ATOM 584 C C . ALA A 1 72 ? -6.768 -15.374 0.515 1.00 86.62 72 ALA A C 1
ATOM 586 O O . ALA A 1 72 ? -6.745 -16.511 0.053 1.00 86.62 72 ALA A O 1
ATOM 587 N N . GLY A 1 73 ? -6.292 -15.114 1.738 1.00 76.44 73 GLY A N 1
ATOM 588 C CA . GLY A 1 73 ? -5.773 -16.132 2.647 1.00 76.44 73 GLY A CA 1
ATOM 589 C C . GLY A 1 73 ? -4.393 -16.752 2.361 1.00 76.44 73 GLY A C 1
ATOM 590 O O . GLY A 1 73 ? -4.092 -17.734 3.042 1.00 76.44 73 GLY A O 1
ATOM 591 N N . PRO A 1 74 ? -3.510 -16.242 1.470 1.00 69.50 74 PRO A N 1
ATOM 592 C CA . PRO A 1 74 ? -2.154 -16.778 1.340 1.00 69.50 74 PRO A CA 1
ATOM 593 C C . PRO A 1 74 ? -1.311 -16.553 2.605 1.00 69.50 74 PRO A C 1
ATOM 595 O O . PRO A 1 74 ? -0.299 -17.220 2.785 1.00 69.50 74 PRO A O 1
ATOM 598 N N . MET A 1 75 ? -1.729 -15.654 3.506 1.00 68.56 75 MET A N 1
ATOM 599 C CA . MET A 1 75 ? -1.018 -15.356 4.748 1.00 68.56 75 MET A CA 1
ATOM 600 C C . MET A 1 75 ? -1.922 -15.386 5.979 1.00 68.56 75 MET A C 1
ATOM 602 O O . MET A 1 75 ? -3.069 -14.939 5.956 1.00 68.56 75 MET A O 1
ATOM 606 N N . LYS A 1 76 ? -1.330 -15.751 7.120 1.00 68.94 76 LYS A N 1
ATOM 607 C CA . LYS A 1 76 ? -1.891 -15.510 8.458 1.00 68.94 76 LYS A CA 1
ATOM 608 C C . LYS A 1 76 ? -1.444 -14.146 8.999 1.00 68.94 76 LYS A C 1
ATOM 610 O O . LYS A 1 76 ? -0.858 -14.072 10.075 1.00 68.94 76 LYS A O 1
ATOM 615 N N . VAL A 1 77 ? -1.695 -13.052 8.271 1.00 74.38 77 VAL A N 1
ATOM 616 C CA . VAL A 1 77 ? -1.415 -11.715 8.827 1.00 74.38 77 VAL A CA 1
ATOM 617 C C . VAL A 1 77 ? -2.362 -11.465 9.990 1.00 74.38 77 VAL A C 1
ATOM 619 O O . VAL A 1 77 ? -3.585 -11.435 9.836 1.00 74.38 77 VAL A O 1
ATOM 622 N N . GLN A 1 78 ? -1.787 -11.277 11.172 1.00 76.62 78 GLN A N 1
ATOM 623 C CA . GLN A 1 78 ? -2.541 -10.966 12.370 1.00 76.62 78 GLN A CA 1
ATOM 624 C C . GLN A 1 78 ? -3.206 -9.591 12.213 1.00 76.62 78 GLN A C 1
ATOM 626 O O . GLN A 1 78 ? -2.559 -8.550 12.175 1.00 76.62 78 GLN A O 1
ATOM 631 N N . THR A 1 79 ? -4.534 -9.586 12.103 1.00 81.75 79 THR A N 1
ATOM 632 C CA . THR A 1 79 ? -5.338 -8.358 11.964 1.00 81.75 79 THR A CA 1
ATOM 633 C C . THR A 1 79 ? -5.869 -7.837 13.301 1.00 81.75 79 THR A C 1
ATOM 635 O O . THR A 1 79 ? -6.381 -6.711 13.366 1.00 81.75 79 THR A O 1
ATOM 638 N N . LYS A 1 80 ? -5.726 -8.638 14.365 1.00 87.38 80 LYS A N 1
ATOM 639 C CA . LYS A 1 80 ? -6.171 -8.368 15.738 1.00 87.38 80 LYS A CA 1
ATOM 640 C C . LYS A 1 80 ? -4.994 -8.379 16.704 1.00 87.38 80 LYS A C 1
ATOM 642 O O . LYS A 1 80 ? -4.185 -9.290 16.620 1.00 87.38 80 LYS A O 1
ATOM 647 N N . ILE A 1 81 ? -4.907 -7.423 17.625 1.00 89.38 81 ILE A N 1
ATOM 648 C CA . ILE A 1 81 ? -3.819 -7.384 18.625 1.00 89.38 81 ILE A CA 1
ATOM 649 C C . ILE A 1 81 ? -3.896 -8.626 19.526 1.00 89.38 81 ILE A C 1
ATOM 651 O O . ILE A 1 81 ? -2.912 -9.337 19.696 1.00 89.38 81 ILE A O 1
ATOM 655 N N . ILE A 1 82 ? -5.098 -8.946 20.002 1.00 90.69 82 ILE A N 1
ATOM 656 C CA . ILE A 1 82 ? -5.441 -10.173 20.716 1.00 90.69 82 ILE A CA 1
ATOM 657 C C . ILE A 1 82 ? -6.192 -11.080 19.736 1.00 90.69 82 ILE A C 1
ATOM 659 O O . ILE A 1 82 ? -7.357 -10.832 19.407 1.00 90.69 82 ILE A O 1
ATOM 663 N N . ALA A 1 83 ? -5.503 -12.105 19.226 1.00 88.25 83 ALA A N 1
ATOM 664 C CA . ALA A 1 83 ? -6.066 -13.071 18.278 1.00 88.25 83 ALA A CA 1
ATOM 665 C C . ALA A 1 83 ? -7.010 -14.090 18.947 1.00 88.25 83 ALA A C 1
ATOM 667 O O . ALA A 1 83 ? -7.944 -14.577 18.307 1.00 88.25 83 ALA A O 1
ATOM 668 N N . ASP A 1 84 ? -6.783 -14.388 20.228 1.00 92.44 84 ASP A N 1
ATOM 669 C CA . ASP A 1 84 ? -7.635 -15.254 21.041 1.00 92.44 84 ASP A CA 1
ATOM 670 C C . ASP A 1 84 ? -8.978 -14.557 21.329 1.00 92.44 84 ASP A C 1
ATOM 672 O O . ASP A 1 84 ? -9.043 -13.503 21.967 1.00 92.44 84 ASP A O 1
ATOM 676 N N . ARG A 1 85 ? -10.068 -15.134 20.808 1.00 91.12 85 ARG A N 1
ATOM 677 C CA . ARG A 1 85 ? -11.416 -14.558 20.912 1.00 91.12 85 ARG A CA 1
ATOM 678 C C . ARG A 1 85 ? -11.963 -14.585 22.346 1.00 91.12 85 ARG A C 1
ATOM 680 O O . ARG A 1 85 ? -12.437 -13.530 22.770 1.00 91.12 85 ARG A O 1
ATOM 687 N N . PRO A 1 86 ? -11.937 -15.718 23.078 1.00 95.75 86 PRO A N 1
ATOM 688 C CA . PRO A 1 86 ? -12.269 -15.737 24.502 1.00 95.75 86 PRO A CA 1
ATOM 689 C C . PRO A 1 86 ? -11.505 -14.693 25.320 1.00 95.75 86 PRO A C 1
ATOM 691 O O . PRO A 1 86 ? -12.126 -13.946 26.075 1.00 95.75 86 PRO A O 1
ATOM 694 N N . LEU A 1 87 ? -10.188 -14.584 25.119 1.00 96.12 87 LEU A N 1
ATOM 695 C CA . LEU A 1 87 ? -9.357 -13.625 25.846 1.00 96.12 87 LEU A CA 1
ATOM 696 C C . LEU A 1 87 ? -9.746 -12.178 25.524 1.00 96.12 87 LEU A C 1
ATOM 698 O O . LEU A 1 87 ? -9.923 -11.370 26.435 1.00 96.12 87 LEU A O 1
ATOM 702 N N . TRP A 1 88 ? -9.938 -11.853 24.240 1.00 95.31 88 TRP A N 1
ATOM 703 C CA . TRP A 1 88 ? -10.418 -10.531 23.835 1.00 95.31 88 TRP A CA 1
ATOM 704 C C . TRP A 1 88 ? -11.782 -10.212 24.448 1.00 95.31 88 TRP A C 1
ATOM 706 O O . TRP A 1 88 ? -11.983 -9.092 24.908 1.00 95.31 88 TRP A O 1
ATOM 716 N N . LYS A 1 89 ? -12.705 -11.181 24.475 1.00 95.06 89 LYS A N 1
ATOM 717 C CA . LYS A 1 89 ? -14.035 -10.976 25.049 1.00 95.06 89 LYS A CA 1
ATOM 718 C C . LYS A 1 89 ? -13.965 -10.680 26.548 1.00 95.06 89 LYS A C 1
ATOM 720 O O . LYS A 1 89 ? -14.586 -9.720 26.989 1.00 95.06 89 LYS A O 1
ATOM 725 N N . SER A 1 90 ? -13.165 -11.439 27.298 1.00 96.19 90 SER A N 1
ATOM 726 C CA . SER A 1 90 ? -12.941 -11.175 28.725 1.00 96.19 90 SER A CA 1
ATOM 727 C C . SER A 1 90 ? -12.415 -9.755 28.951 1.00 96.19 90 SER A C 1
ATOM 729 O O . SER A 1 90 ? -12.988 -8.995 29.725 1.00 96.19 90 SER A O 1
ATOM 731 N N . PHE A 1 91 ? -11.379 -9.362 28.206 1.00 96.06 91 PHE A N 1
ATOM 732 C CA . PHE A 1 91 ? -10.786 -8.029 28.304 1.00 96.06 91 PHE A CA 1
ATOM 733 C C . PHE A 1 91 ? -11.767 -6.908 27.914 1.00 96.06 91 PHE A C 1
ATOM 735 O O . PHE A 1 91 ? -11.839 -5.878 28.583 1.00 96.06 91 PHE A O 1
ATOM 742 N N . SER A 1 92 ? -12.557 -7.092 26.849 1.00 95.69 92 SER A N 1
ATOM 743 C CA . SER A 1 92 ? -13.546 -6.093 26.429 1.00 95.69 92 SER A CA 1
ATOM 744 C C . SER A 1 92 ? -14.688 -5.937 27.433 1.00 95.69 92 SER A C 1
ATOM 746 O O . SER A 1 92 ? -15.156 -4.819 27.642 1.00 95.69 92 SER A O 1
ATOM 748 N N . ASP A 1 93 ? -15.114 -7.036 28.063 1.00 95.69 93 ASP A N 1
ATOM 749 C CA . ASP A 1 93 ? -16.187 -7.032 29.062 1.00 95.69 93 ASP A CA 1
ATOM 750 C C . ASP A 1 93 ? -15.722 -6.318 30.357 1.00 95.69 93 ASP A C 1
ATOM 752 O O . ASP A 1 93 ? -16.498 -5.593 30.983 1.00 95.69 93 ASP A O 1
ATOM 756 N N . GLU A 1 94 ? -14.436 -6.418 30.723 1.00 96.62 94 GLU A N 1
ATOM 757 C CA . GLU A 1 94 ? -13.845 -5.641 31.827 1.00 96.62 94 GLU A CA 1
ATOM 758 C C . GLU A 1 94 ? -13.861 -4.128 31.558 1.00 96.62 94 GLU A C 1
ATOM 760 O O . GLU A 1 94 ? -14.262 -3.349 32.430 1.00 96.62 94 GLU A O 1
ATOM 765 N N . ILE A 1 95 ? -13.475 -3.706 30.346 1.00 95.69 95 ILE A N 1
ATOM 766 C CA . ILE A 1 95 ? -13.521 -2.294 29.931 1.00 95.69 95 ILE A CA 1
ATOM 767 C C . ILE A 1 95 ? -14.960 -1.771 29.967 1.00 95.69 95 ILE A C 1
ATOM 769 O O . ILE A 1 95 ? -15.209 -0.694 30.518 1.00 95.69 95 ILE A O 1
ATOM 773 N N . ASP A 1 96 ? -15.914 -2.531 29.423 1.00 95.25 96 ASP A N 1
ATOM 774 C CA . ASP A 1 96 ? -17.327 -2.148 29.442 1.00 95.25 96 ASP A CA 1
ATOM 775 C C . ASP A 1 96 ? -17.857 -2.004 30.877 1.00 95.25 96 ASP A C 1
ATOM 777 O O . ASP A 1 96 ? -18.550 -1.034 31.2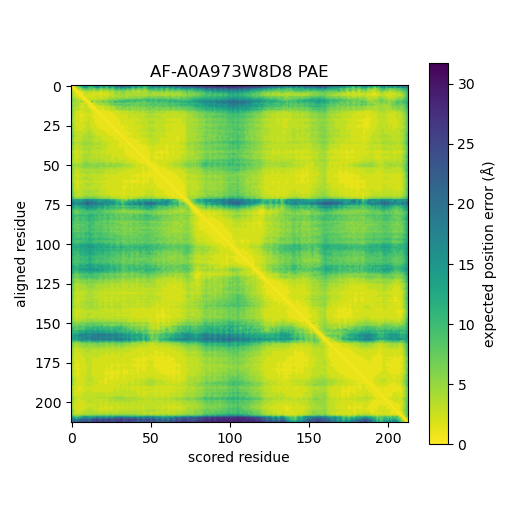00 1.00 95.25 96 ASP A O 1
ATOM 781 N N . GLY A 1 97 ? -17.441 -2.897 31.780 1.00 96.00 97 GLY A N 1
ATOM 782 C CA . GLY A 1 97 ? -17.758 -2.807 33.201 1.00 96.00 97 GLY A CA 1
ATOM 783 C C . GLY A 1 97 ? -17.240 -1.521 33.860 1.00 96.00 97 GLY A C 1
ATOM 784 O O . GLY A 1 97 ? -17.947 -0.923 34.675 1.00 96.00 97 GLY A O 1
ATOM 785 N N . VAL A 1 98 ? -16.031 -1.062 33.511 1.00 96.75 98 VAL A N 1
ATOM 786 C CA . VAL A 1 98 ? -15.484 0.223 33.993 1.00 96.75 98 VAL A CA 1
ATOM 787 C C . VAL A 1 98 ? -16.293 1.405 33.453 1.00 96.75 98 VAL A C 1
ATOM 789 O O . VAL A 1 98 ? -16.653 2.297 34.223 1.00 96.75 98 VAL A O 1
ATOM 792 N N . ILE A 1 99 ? -16.637 1.397 32.162 1.00 95.94 99 ILE A N 1
ATOM 793 C CA . ILE A 1 99 ? -17.443 2.456 31.532 1.00 95.94 99 ILE A CA 1
ATOM 794 C C . ILE A 1 99 ? -18.823 2.538 32.189 1.00 95.94 99 ILE A C 1
ATOM 796 O O . ILE A 1 99 ? -19.277 3.632 32.537 1.00 95.94 99 ILE A O 1
ATOM 800 N N . ALA A 1 100 ? -19.468 1.392 32.425 1.00 95.44 100 ALA A N 1
ATOM 801 C CA . ALA A 1 100 ? -20.794 1.323 33.026 1.00 95.44 100 ALA A CA 1
ATOM 802 C C . ALA A 1 100 ? -20.833 1.963 34.424 1.00 95.44 100 ALA A C 1
ATOM 804 O O . ALA A 1 100 ? -21.753 2.731 34.719 1.00 95.44 100 ALA A O 1
ATOM 805 N N . ARG A 1 101 ? -19.808 1.698 35.248 1.00 96.88 101 ARG A N 1
ATOM 806 C CA . ARG A 1 101 ? -19.679 2.219 36.621 1.00 96.88 101 ARG A CA 1
ATOM 807 C C . ARG A 1 101 ? -19.168 3.658 36.709 1.00 96.88 101 ARG A C 1
ATOM 809 O O . ARG A 1 101 ? -19.178 4.229 37.796 1.00 96.88 101 ARG A O 1
ATOM 816 N N . SER A 1 102 ? -18.701 4.243 35.608 1.00 96.38 102 SER A N 1
ATOM 817 C CA . SER A 1 102 ? -18.205 5.619 35.617 1.00 96.38 102 SER A CA 1
ATOM 818 C C . SER A 1 102 ? -19.348 6.623 35.862 1.00 96.38 102 SER A C 1
ATOM 820 O O . SER A 1 102 ? -20.482 6.387 35.427 1.00 96.38 102 SER A O 1
ATOM 822 N N . PRO A 1 103 ? -19.072 7.774 36.502 1.00 96.88 103 PRO A N 1
ATOM 823 C CA . PRO A 1 103 ? -20.051 8.848 36.689 1.00 96.88 103 PRO A CA 1
ATOM 824 C C . PRO A 1 103 ? -20.279 9.680 35.410 1.00 96.88 103 PRO A C 1
ATOM 826 O O . PRO A 1 103 ? -20.817 10.781 35.480 1.00 96.88 103 PRO A O 1
ATOM 829 N N . LEU A 1 104 ? -19.827 9.194 34.248 1.00 96.31 104 LEU A N 1
ATOM 830 C CA . LEU A 1 104 ? -19.933 9.907 32.979 1.00 96.31 104 LEU A CA 1
ATOM 831 C C . LEU A 1 104 ? -21.390 9.972 32.487 1.00 96.31 104 LEU A C 1
ATOM 833 O O . LEU A 1 104 ? -22.163 9.049 32.763 1.00 96.31 104 LEU A O 1
ATOM 837 N N . PRO A 1 105 ? -21.747 11.001 31.700 1.00 97.31 105 PRO A N 1
ATOM 838 C CA . PRO A 1 105 ? -23.013 11.037 30.975 1.00 97.31 105 PRO A CA 1
ATOM 839 C C . PRO A 1 105 ? -23.171 9.834 30.037 1.00 97.31 105 PRO A C 1
ATOM 841 O O . PRO A 1 105 ? -22.186 9.326 29.489 1.00 97.31 105 PRO A O 1
ATOM 844 N N . ASP A 1 106 ? -24.412 9.406 29.802 1.00 95.12 106 ASP A N 1
ATOM 845 C CA . ASP A 1 106 ? -24.705 8.234 28.964 1.00 95.12 106 ASP A CA 1
ATOM 846 C C . ASP A 1 106 ? -24.211 8.389 27.521 1.00 95.12 106 ASP A C 1
ATOM 848 O O . ASP A 1 106 ? -23.724 7.425 26.931 1.00 95.12 106 ASP A O 1
ATOM 852 N N . GLU A 1 107 ? -24.245 9.608 26.980 1.00 95.75 107 GLU A N 1
ATOM 853 C CA . GLU A 1 107 ? -23.686 9.930 25.663 1.00 95.75 107 GLU A CA 1
ATOM 854 C C . GLU A 1 107 ? -22.181 9.624 25.597 1.00 95.75 107 GLU A C 1
ATOM 856 O O . GLU A 1 107 ? -21.710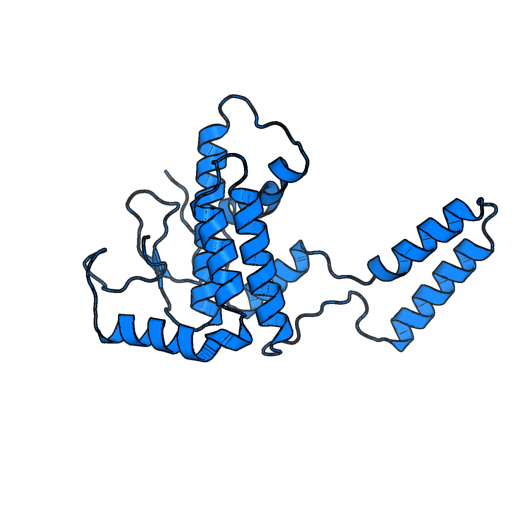 8.943 24.685 1.00 95.75 107 GLU A O 1
ATOM 861 N N . SER A 1 108 ? -21.420 10.038 26.614 1.00 95.75 108 SER A N 1
ATOM 862 C CA . SER A 1 108 ? -19.988 9.745 26.698 1.00 95.75 108 SER A CA 1
ATOM 863 C C . SER A 1 108 ? -19.724 8.244 26.855 1.00 95.75 108 SER A C 1
ATOM 865 O O . SER A 1 108 ? -18.783 7.717 26.262 1.00 95.75 108 SER A O 1
ATOM 867 N N . LYS A 1 109 ? -20.565 7.525 27.612 1.00 96.25 109 LYS A N 1
ATOM 868 C CA . LYS A 1 109 ? -20.470 6.060 27.743 1.00 96.25 109 LYS A CA 1
ATOM 869 C C . LYS A 1 109 ? -20.724 5.354 26.411 1.00 96.25 109 LYS A C 1
ATOM 871 O O . LYS A 1 109 ? -20.007 4.407 26.089 1.00 96.25 109 LYS A O 1
ATOM 876 N N . ALA A 1 110 ? -21.716 5.801 25.640 1.00 93.81 110 ALA A N 1
ATOM 877 C CA . ALA A 1 110 ? -22.014 5.257 24.317 1.00 93.81 110 ALA A CA 1
ATOM 878 C C . ALA A 1 110 ? -20.827 5.444 23.359 1.00 93.81 110 ALA A C 1
ATOM 880 O O . ALA A 1 110 ? -20.344 4.463 22.793 1.00 93.81 110 ALA A O 1
ATOM 881 N N . ALA A 1 111 ? -20.275 6.659 23.284 1.00 93.19 111 ALA A N 1
ATOM 882 C CA . ALA A 1 111 ? -19.106 6.952 22.454 1.00 93.19 111 ALA A CA 1
ATOM 883 C C . ALA A 1 111 ? -17.872 6.108 22.841 1.00 93.19 111 ALA A C 1
ATOM 885 O O . ALA A 1 111 ? -17.131 5.627 21.981 1.00 93.19 111 ALA A O 1
ATOM 886 N N . LEU A 1 112 ? -17.637 5.873 24.137 1.00 94.00 112 LEU A N 1
ATOM 887 C CA . LEU A 1 112 ? -16.546 5.001 24.588 1.00 94.00 112 LEU A CA 1
ATOM 888 C C . LEU A 1 112 ? -16.759 3.539 24.172 1.00 94.00 112 LEU A C 1
ATOM 890 O O . LEU A 1 112 ? -15.809 2.888 23.739 1.00 94.00 112 LEU A O 1
ATOM 894 N N . ARG A 1 113 ? -17.994 3.029 24.253 1.00 92.75 113 ARG A N 1
ATOM 895 C CA . ARG A 1 113 ? -18.329 1.656 23.841 1.00 92.75 113 ARG A CA 1
ATOM 896 C C . ARG A 1 113 ? -18.114 1.415 22.354 1.00 92.75 113 ARG A C 1
ATOM 898 O O . ARG A 1 113 ? -17.582 0.368 21.986 1.00 92.75 113 ARG A O 1
ATOM 905 N N . GLU A 1 114 ? -18.454 2.385 21.510 1.00 89.38 114 GLU A N 1
ATOM 906 C CA . GLU A 1 114 ? -18.196 2.313 20.065 1.00 89.38 114 GLU A CA 1
ATOM 907 C C . GLU A 1 114 ? -16.702 2.132 19.755 1.00 89.38 114 GLU A C 1
ATOM 909 O O . GLU A 1 114 ? -16.327 1.397 18.836 1.00 89.38 114 GLU A O 1
ATOM 914 N N . ASN A 1 115 ? -15.832 2.718 20.582 1.00 89.44 115 ASN A N 1
ATOM 915 C CA . ASN A 1 115 ? -14.387 2.597 20.435 1.00 89.44 115 ASN A CA 1
ATOM 916 C C . ASN A 1 115 ? -13.826 1.243 20.898 1.00 89.44 115 ASN A C 1
ATOM 918 O O . ASN A 1 115 ? -12.783 0.829 20.398 1.00 89.44 115 ASN A O 1
ATOM 922 N N . ILE A 1 116 ? -14.500 0.489 21.776 1.00 90.25 116 ILE A N 1
ATOM 923 C CA . ILE A 1 116 ? -13.972 -0.792 22.294 1.00 90.25 116 ILE A CA 1
ATOM 924 C C . ILE A 1 116 ? -13.649 -1.764 21.151 1.00 90.25 116 ILE A C 1
ATOM 926 O O . ILE A 1 116 ? -12.587 -2.386 21.126 1.00 90.25 116 ILE A O 1
ATOM 930 N N . GLY A 1 117 ? -14.530 -1.869 20.152 1.00 78.50 117 GLY A N 1
ATOM 931 C CA . GLY A 1 117 ? -14.321 -2.760 19.008 1.00 78.50 117 GLY A CA 1
ATOM 932 C C . GLY A 1 117 ? -13.130 -2.372 18.118 1.00 78.50 117 GLY A C 1
ATOM 933 O O . GLY A 1 117 ? -12.585 -3.225 17.404 1.00 78.50 117 GLY A O 1
ATOM 934 N N . SER A 1 118 ? -12.718 -1.100 18.137 1.00 85.19 118 SER A N 1
ATOM 935 C CA . SER A 1 118 ? -11.563 -0.610 17.382 1.00 85.19 118 SER A CA 1
ATOM 936 C C . SER A 1 118 ? -10.241 -0.857 18.118 1.00 85.19 118 SER A C 1
ATOM 938 O O . SER A 1 118 ? -9.232 -1.073 17.446 1.00 85.19 118 SER A O 1
ATOM 940 N N . LEU A 1 119 ? -10.259 -0.964 19.455 1.00 89.88 119 LEU A N 1
ATOM 941 C CA . LEU A 1 119 ? -9.070 -1.218 20.282 1.00 89.88 119 LEU A CA 1
ATOM 942 C C . LEU A 1 119 ? -8.333 -2.504 19.903 1.00 89.88 119 LEU A C 1
ATOM 944 O O . LEU A 1 119 ? -7.112 -2.541 19.964 1.00 89.88 119 LEU A O 1
ATOM 948 N N . ASN A 1 120 ? -9.040 -3.554 19.472 1.00 91.69 120 ASN A N 1
ATOM 949 C CA . ASN A 1 120 ? -8.401 -4.809 19.062 1.00 91.69 120 ASN A CA 1
ATOM 950 C C . ASN A 1 120 ? -7.995 -4.841 17.582 1.00 91.69 120 ASN A C 1
ATOM 952 O O . ASN A 1 120 ? -7.900 -5.912 16.987 1.00 91.69 120 ASN A O 1
ATOM 956 N N . ARG A 1 121 ? -7.834 -3.700 16.910 1.00 88.88 121 ARG A N 1
ATOM 957 C CA . ARG A 1 121 ? -7.393 -3.665 15.509 1.00 88.88 121 ARG A CA 1
ATOM 958 C C . ARG A 1 121 ? -5.900 -3.378 15.453 1.00 88.88 121 ARG A C 1
ATOM 960 O O . ARG A 1 121 ? -5.428 -2.417 16.045 1.00 88.88 121 ARG A O 1
ATOM 967 N N . VAL A 1 122 ? -5.158 -4.176 14.685 1.00 87.88 122 VAL A N 1
ATOM 968 C CA . VAL A 1 122 ? -3.749 -3.865 14.407 1.00 87.88 122 VAL A CA 1
ATOM 969 C C . VAL A 1 122 ? -3.670 -2.575 13.589 1.00 87.88 122 VAL A C 1
ATOM 971 O O . VAL A 1 122 ? -4.406 -2.406 12.609 1.00 87.88 122 VAL A O 1
ATOM 974 N N . HIS A 1 123 ? -2.782 -1.670 14.003 1.00 87.69 123 HIS A N 1
ATOM 975 C CA . HIS A 1 123 ? -2.562 -0.388 13.340 1.00 87.69 123 HIS A CA 1
ATOM 976 C C . HIS A 1 123 ? -2.064 -0.579 11.898 1.00 87.69 123 HIS A C 1
ATOM 978 O O . HIS A 1 123 ? -1.321 -1.519 11.608 1.00 87.69 123 HIS A O 1
ATOM 984 N N . GLN A 1 124 ? -2.427 0.335 10.992 1.00 87.00 124 GLN A N 1
ATOM 985 C CA . GLN A 1 124 ? -2.134 0.196 9.560 1.00 87.00 124 GLN A CA 1
ATOM 986 C C . GLN A 1 124 ? -0.635 0.078 9.263 1.00 87.00 124 GLN A C 1
ATOM 988 O O . GLN A 1 124 ? -0.221 -0.753 8.460 1.00 87.00 124 GLN A O 1
ATOM 993 N N . LYS A 1 125 ? 0.188 0.840 9.991 1.00 87.12 125 LYS A N 1
ATOM 994 C CA . LYS A 1 125 ? 1.653 0.738 9.934 1.00 87.12 125 LYS A CA 1
ATOM 995 C C . LYS A 1 125 ? 2.153 -0.690 10.203 1.00 87.12 125 LYS A C 1
ATOM 997 O O . LYS A 1 125 ? 2.889 -1.231 9.391 1.00 87.12 125 LYS A O 1
ATOM 1002 N N . ALA A 1 126 ? 1.699 -1.315 11.289 1.00 88.00 126 ALA A N 1
ATOM 1003 C CA . ALA A 1 126 ? 2.128 -2.664 11.657 1.00 88.00 126 ALA A CA 1
ATOM 1004 C C . ALA A 1 126 ? 1.636 -3.722 10.654 1.00 88.00 126 ALA A C 1
ATOM 1006 O O . ALA A 1 126 ? 2.361 -4.665 10.347 1.00 88.00 126 ALA A O 1
ATOM 1007 N N . LYS A 1 127 ? 0.431 -3.552 10.086 1.00 88.75 127 LYS A N 1
ATOM 1008 C CA . LYS A 1 127 ? -0.055 -4.430 9.007 1.00 88.75 127 LYS A CA 1
ATOM 1009 C C . LYS A 1 127 ? 0.812 -4.330 7.757 1.00 88.75 127 LYS A C 1
ATOM 1011 O O . LYS A 1 127 ? 1.106 -5.351 7.145 1.00 88.75 127 LYS A O 1
ATOM 1016 N N . MET A 1 128 ? 1.176 -3.109 7.364 1.00 91.19 128 MET A N 1
ATOM 1017 C CA . MET A 1 128 ? 2.052 -2.855 6.221 1.00 91.19 128 MET A CA 1
ATOM 1018 C C . MET A 1 128 ? 3.425 -3.501 6.439 1.00 91.19 128 MET A C 1
ATOM 1020 O O . MET A 1 128 ? 3.865 -4.280 5.604 1.00 91.19 128 MET A O 1
ATOM 1024 N N . GLU A 1 129 ? 4.055 -3.278 7.595 1.00 91.00 129 GLU A N 1
ATOM 1025 C CA . GLU A 1 129 ? 5.345 -3.894 7.947 1.00 91.00 129 GLU A CA 1
ATOM 1026 C C . GLU A 1 129 ? 5.290 -5.430 7.947 1.00 91.00 129 GLU A C 1
ATOM 1028 O O . GLU A 1 129 ? 6.206 -6.080 7.442 1.00 91.00 129 GLU A O 1
ATOM 1033 N N . ALA A 1 130 ? 4.217 -6.022 8.480 1.00 89.06 130 ALA A N 1
ATOM 1034 C CA . ALA A 1 130 ? 4.026 -7.472 8.473 1.00 89.06 130 ALA A CA 1
ATOM 1035 C C . ALA A 1 130 ? 3.868 -8.027 7.049 1.00 89.06 130 ALA A C 1
ATOM 1037 O O . ALA A 1 130 ? 4.500 -9.024 6.711 1.00 89.06 130 ALA A O 1
ATOM 1038 N N . LEU A 1 131 ? 3.064 -7.363 6.210 1.00 92.06 131 LEU A N 1
ATOM 1039 C CA . LEU A 1 131 ? 2.888 -7.743 4.809 1.00 92.06 131 LEU A CA 1
ATOM 1040 C C . LEU A 1 131 ? 4.214 -7.679 4.049 1.00 92.06 131 LEU A C 1
ATOM 1042 O O . LEU A 1 131 ? 4.583 -8.649 3.399 1.00 92.06 131 LEU A O 1
ATOM 1046 N N . LEU A 1 132 ? 4.914 -6.546 4.126 1.00 94.25 132 LEU A N 1
ATOM 1047 C CA . LEU A 1 132 ? 6.158 -6.310 3.394 1.00 94.25 132 LEU A CA 1
ATOM 1048 C C . LEU A 1 132 ? 7.236 -7.329 3.768 1.00 94.25 132 LEU A C 1
ATOM 1050 O O . LEU A 1 132 ? 7.910 -7.857 2.885 1.00 94.25 132 LEU A O 1
ATOM 1054 N N . ARG A 1 133 ? 7.331 -7.669 5.059 1.00 92.50 133 ARG A N 1
ATOM 1055 C CA . ARG A 1 133 ? 8.216 -8.729 5.548 1.00 92.50 133 ARG A CA 1
ATOM 1056 C C . ARG A 1 133 ? 7.895 -10.079 4.915 1.00 92.50 133 ARG A C 1
ATOM 1058 O O . ARG A 1 133 ? 8.820 -10.752 4.476 1.00 92.50 133 ARG A O 1
ATOM 1065 N N . GLU A 1 134 ? 6.620 -10.463 4.855 1.00 90.94 134 GLU A N 1
ATOM 1066 C CA . GLU A 1 134 ? 6.230 -11.740 4.248 1.00 90.94 134 GLU A CA 1
ATOM 1067 C C . GLU A 1 134 ? 6.579 -11.777 2.760 1.00 90.94 134 GLU A C 1
ATOM 1069 O O . GLU A 1 134 ? 7.171 -12.735 2.269 1.00 90.94 134 GLU A O 1
ATOM 1074 N N . ILE A 1 135 ? 6.229 -10.720 2.027 1.00 93.38 135 ILE A N 1
ATOM 1075 C CA . ILE A 1 135 ? 6.448 -10.679 0.580 1.00 93.38 135 ILE A CA 1
ATOM 1076 C C . ILE A 1 135 ? 7.908 -10.342 0.219 1.00 93.38 135 ILE A C 1
ATOM 1078 O O . ILE A 1 135 ? 8.246 -10.253 -0.960 1.00 93.38 135 ILE A O 1
ATOM 1082 N N . GLY A 1 136 ? 8.794 -10.185 1.208 1.00 94.81 136 GLY A N 1
ATOM 1083 C CA . GLY A 1 136 ? 10.225 -9.955 1.006 1.00 94.81 136 GLY A CA 1
ATOM 1084 C C . GLY A 1 136 ? 10.535 -8.619 0.327 1.00 94.81 136 GLY A C 1
ATOM 1085 O O . GLY A 1 136 ? 11.342 -8.574 -0.603 1.00 94.81 136 GLY A O 1
ATOM 1086 N N . ILE A 1 137 ? 9.853 -7.552 0.747 1.00 96.00 137 ILE A N 1
ATOM 1087 C CA . ILE A 1 137 ? 10.069 -6.174 0.293 1.00 96.00 137 ILE A CA 1
ATOM 1088 C C . ILE A 1 137 ? 10.573 -5.340 1.470 1.00 96.00 137 ILE A C 1
ATOM 1090 O O . ILE A 1 137 ? 9.932 -5.287 2.518 1.00 96.00 137 ILE A O 1
ATOM 1094 N N . GLU A 1 138 ? 11.692 -4.648 1.278 1.00 94.69 138 GLU A N 1
ATOM 1095 C CA . GLU A 1 138 ? 12.210 -3.668 2.231 1.00 94.69 138 GLU A CA 1
ATOM 1096 C C . GLU A 1 138 ? 11.865 -2.246 1.772 1.00 94.69 138 GLU A C 1
ATOM 1098 O O . GLU A 1 138 ? 12.006 -1.921 0.589 1.00 94.69 138 GLU A O 1
ATOM 1103 N N . LEU A 1 139 ? 11.402 -1.396 2.695 1.00 95.31 139 LEU A N 1
ATOM 1104 C CA . LEU A 1 139 ? 11.245 0.032 2.416 1.00 95.31 139 LEU A CA 1
ATOM 1105 C C . LEU A 1 139 ? 12.512 0.781 2.796 1.00 95.31 139 LEU A C 1
ATOM 1107 O O . LEU A 1 139 ? 12.971 0.696 3.935 1.00 95.31 139 LEU A O 1
ATOM 1111 N N . GLY A 1 140 ? 13.013 1.584 1.865 1.00 94.88 140 GLY A N 1
ATOM 1112 C CA . GLY A 1 140 ? 14.065 2.548 2.146 1.00 94.88 140 GLY A CA 1
ATOM 1113 C C . GLY A 1 140 ? 13.555 3.691 3.036 1.00 94.88 140 GLY A C 1
ATOM 1114 O O . GLY A 1 140 ? 12.341 3.891 3.166 1.00 94.88 140 GLY A O 1
ATOM 1115 N N . PRO A 1 141 ? 14.458 4.500 3.619 1.00 93.69 141 PRO A N 1
ATOM 1116 C CA . PRO A 1 141 ? 14.075 5.625 4.473 1.00 93.69 141 PRO A CA 1
ATOM 1117 C C . PRO A 1 141 ? 13.102 6.603 3.797 1.00 93.69 141 PRO A C 1
ATOM 1119 O O . PRO A 1 141 ? 12.137 7.040 4.419 1.00 93.69 141 PRO A O 1
ATOM 1122 N N . GLU A 1 142 ? 13.315 6.909 2.514 1.00 93.69 142 GLU A N 1
ATOM 1123 C CA . GLU A 1 142 ? 12.454 7.824 1.756 1.00 93.69 142 GLU A CA 1
ATOM 1124 C C . GLU A 1 142 ? 11.082 7.213 1.453 1.00 93.69 142 GLU A C 1
ATOM 1126 O O . GLU A 1 142 ? 10.064 7.871 1.647 1.00 93.69 142 GLU A O 1
ATOM 1131 N N . GLU A 1 143 ? 11.026 5.936 1.060 1.00 96.00 143 GLU A N 1
ATOM 1132 C CA . GLU A 1 143 ? 9.761 5.223 0.837 1.00 96.00 143 GLU A CA 1
ATOM 1133 C C . GLU A 1 143 ? 8.931 5.153 2.131 1.00 96.00 143 GLU A C 1
ATOM 1135 O O . GLU A 1 143 ? 7.716 5.359 2.112 1.00 96.00 143 GLU A O 1
ATOM 1140 N N . ALA A 1 144 ? 9.583 4.920 3.276 1.00 94.44 144 ALA A N 1
ATOM 1141 C CA . ALA A 1 144 ? 8.934 4.908 4.584 1.00 94.44 144 ALA A CA 1
ATOM 1142 C C . ALA A 1 144 ? 8.403 6.296 4.991 1.00 94.44 144 ALA A C 1
ATOM 1144 O O . ALA A 1 144 ? 7.317 6.399 5.572 1.00 94.44 144 ALA A O 1
ATOM 1145 N N . LEU A 1 145 ? 9.140 7.367 4.675 1.00 92.75 145 LEU A N 1
ATOM 1146 C CA . LEU A 1 145 ? 8.694 8.746 4.889 1.00 92.75 145 LEU A CA 1
ATOM 1147 C C . LEU A 1 145 ? 7.513 9.107 3.980 1.00 92.75 145 LEU A C 1
ATOM 1149 O O . LEU A 1 145 ? 6.506 9.603 4.484 1.00 92.75 145 LEU A O 1
ATOM 1153 N N . ALA A 1 146 ? 7.588 8.785 2.688 1.00 94.25 146 ALA A N 1
ATOM 1154 C CA . ALA A 1 146 ? 6.500 8.989 1.736 1.00 94.25 146 ALA A CA 1
ATOM 1155 C C . ALA A 1 146 ? 5.231 8.235 2.171 1.00 94.25 146 ALA A C 1
ATOM 1157 O O . ALA A 1 146 ? 4.134 8.794 2.196 1.00 94.25 146 ALA A O 1
ATOM 1158 N N . TRP A 1 147 ? 5.375 6.984 2.625 1.00 94.94 147 TRP A N 1
ATOM 1159 C CA . TRP A 1 147 ? 4.266 6.210 3.186 1.00 94.94 147 TRP A CA 1
ATOM 1160 C C . TRP A 1 147 ? 3.639 6.881 4.411 1.00 94.94 147 TRP A C 1
ATOM 1162 O O . TRP A 1 147 ? 2.412 6.900 4.553 1.00 94.94 147 TRP A O 1
ATOM 1172 N N . LYS A 1 148 ? 4.455 7.449 5.303 1.00 92.31 148 LYS A N 1
ATOM 1173 C CA . LYS A 1 148 ? 3.968 8.174 6.482 1.00 92.31 148 LYS A CA 1
ATOM 1174 C C . LYS A 1 148 ? 3.167 9.422 6.088 1.00 92.31 148 LYS A C 1
ATOM 1176 O O . LYS A 1 148 ? 2.113 9.640 6.677 1.00 92.31 148 LYS A O 1
ATOM 1181 N N . ARG A 1 149 ? 3.640 10.183 5.095 1.00 91.38 149 ARG A N 1
ATOM 1182 C CA . ARG A 1 149 ? 3.055 11.457 4.631 1.00 91.38 149 ARG A CA 1
ATOM 1183 C C . ARG A 1 149 ? 1.887 11.316 3.652 1.00 91.38 149 ARG A C 1
ATOM 1185 O O . ARG A 1 149 ? 1.194 12.285 3.367 1.00 91.38 149 ARG A O 1
ATOM 1192 N N . ARG A 1 150 ? 1.607 10.105 3.156 1.00 92.75 150 ARG A N 1
ATOM 1193 C CA . ARG A 1 150 ? 0.609 9.860 2.091 1.00 92.75 150 ARG A CA 1
ATOM 1194 C C . ARG A 1 150 ? -0.788 10.454 2.339 1.00 92.75 150 ARG A C 1
ATOM 1196 O O . ARG A 1 150 ? -1.493 10.744 1.381 1.00 92.75 150 ARG A O 1
ATOM 1203 N N . ASN A 1 151 ? -1.191 10.616 3.603 1.00 88.75 151 ASN A N 1
ATOM 1204 C CA . ASN A 1 151 ? -2.513 11.123 3.985 1.00 88.75 151 ASN A CA 1
ATOM 1205 C C . ASN A 1 151 ? -2.512 12.605 4.393 1.00 88.75 151 ASN A C 1
ATOM 1207 O O . ASN A 1 151 ? -3.566 13.110 4.769 1.00 88.75 151 ASN A O 1
ATOM 1211 N N . ASP A 1 152 ? -1.379 13.309 4.319 1.00 87.62 152 ASP A N 1
ATOM 1212 C CA . ASP A 1 152 ? -1.264 14.696 4.791 1.00 87.62 152 ASP A CA 1
ATOM 1213 C C . ASP A 1 152 ? -2.286 15.615 4.108 1.00 87.62 152 ASP A C 1
ATOM 1215 O O . ASP A 1 152 ? -3.022 16.336 4.781 1.00 87.62 152 ASP A O 1
ATOM 1219 N N . ALA A 1 153 ? -2.438 15.490 2.787 1.00 81.19 153 ALA A N 1
ATOM 1220 C CA . ALA A 1 153 ? -3.422 16.255 2.025 1.00 81.19 153 ALA A CA 1
ATOM 1221 C C . ALA A 1 153 ? -4.877 15.941 2.419 1.00 81.19 153 ALA A C 1
ATOM 1223 O O . ALA A 1 153 ? -5.713 16.840 2.467 1.00 81.19 153 ALA A O 1
ATOM 1224 N N . ALA A 1 154 ? -5.191 14.682 2.745 1.00 79.25 154 ALA A N 1
ATOM 1225 C CA . ALA A 1 154 ? -6.529 14.292 3.202 1.00 79.25 154 ALA A CA 1
ATOM 1226 C C . ALA A 1 154 ? -6.841 14.808 4.617 1.00 79.25 154 ALA A C 1
ATOM 1228 O O . ALA A 1 154 ? -8.008 14.969 4.970 1.00 79.25 154 ALA A O 1
ATOM 1229 N N . HIS A 1 155 ? -5.810 15.073 5.420 1.00 85.25 155 HIS A N 1
ATOM 1230 C CA . HIS A 1 155 ? -5.934 15.671 6.748 1.00 85.25 155 HIS A CA 1
ATOM 1231 C C . HIS A 1 155 ? -5.917 17.206 6.728 1.00 85.25 155 HIS A C 1
ATOM 1233 O O . HIS A 1 155 ? -6.056 17.818 7.784 1.00 85.25 155 HIS A O 1
ATOM 1239 N N . GLY A 1 156 ? -5.801 17.826 5.547 1.00 77.81 156 GLY A N 1
ATOM 1240 C CA . GLY A 1 156 ? -5.755 19.280 5.400 1.00 77.81 156 GLY A CA 1
ATOM 1241 C C . GLY A 1 156 ? -4.438 19.898 5.869 1.00 77.81 156 GLY A C 1
ATOM 1242 O O . GLY A 1 1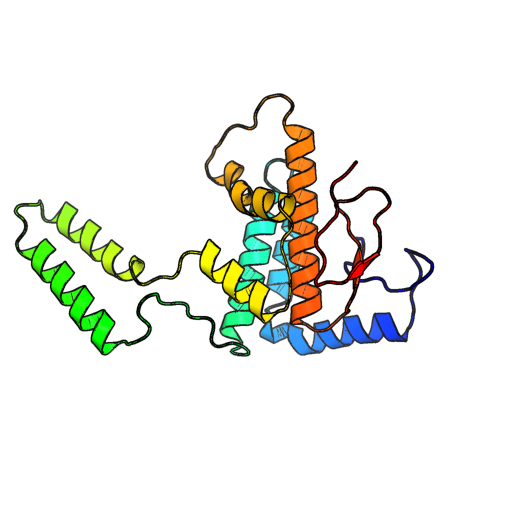56 ? -4.396 21.097 6.125 1.00 77.81 156 GLY A O 1
ATOM 1243 N N . ASN A 1 157 ? -3.376 19.096 5.997 1.00 82.06 157 ASN A N 1
ATOM 1244 C CA . ASN A 1 157 ? -2.056 19.617 6.324 1.00 82.06 157 ASN A CA 1
ATOM 1245 C C . ASN A 1 157 ? -1.555 20.468 5.152 1.00 82.06 157 ASN A C 1
ATOM 1247 O O . ASN A 1 157 ? -1.573 20.027 3.999 1.00 82.06 157 ASN A O 1
ATOM 1251 N N . GLU A 1 158 ? -1.107 21.685 5.450 1.00 71.88 158 GLU A N 1
ATOM 1252 C CA . GLU A 1 158 ? -0.513 22.565 4.449 1.00 71.88 158 GLU A CA 1
ATOM 1253 C C . GLU A 1 158 ? 0.859 22.038 4.022 1.00 71.88 158 GLU A C 1
ATOM 1255 O O . GLU A 1 158 ? 1.647 21.542 4.830 1.00 71.88 158 GLU A O 1
ATOM 1260 N N . MET A 1 159 ? 1.147 22.150 2.728 1.00 73.62 159 MET A N 1
ATOM 1261 C CA . MET A 1 159 ? 2.481 21.899 2.199 1.00 73.62 159 MET A CA 1
ATOM 1262 C C . MET A 1 159 ? 3.363 23.112 2.501 1.00 73.62 159 MET A C 1
ATOM 1264 O O . MET A 1 159 ? 2.975 24.244 2.211 1.00 73.62 159 MET A O 1
ATOM 1268 N N . GLU A 1 160 ? 4.556 22.881 3.048 1.00 76.50 160 GLU A N 1
ATOM 1269 C CA . GLU A 1 160 ? 5.541 23.949 3.231 1.00 76.50 160 GLU A CA 1
ATOM 1270 C C . GLU A 1 160 ? 5.890 24.599 1.882 1.00 76.50 160 GLU A C 1
ATOM 1272 O O . GLU A 1 160 ? 6.023 23.916 0.862 1.00 76.50 160 GLU A O 1
ATOM 1277 N N . ALA A 1 161 ? 6.051 25.924 1.867 1.00 71.38 161 ALA A N 1
ATOM 1278 C CA . ALA A 1 161 ? 6.430 26.654 0.660 1.00 71.38 161 ALA A CA 1
ATOM 1279 C C . ALA A 1 161 ? 7.782 26.146 0.122 1.00 71.38 161 ALA A C 1
ATOM 1281 O O . ALA A 1 161 ? 8.771 26.123 0.854 1.00 71.38 161 ALA A O 1
ATOM 1282 N N . GLY A 1 162 ? 7.832 25.745 -1.154 1.00 78.19 162 GLY A N 1
ATOM 1283 C CA . GLY A 1 162 ? 9.011 25.106 -1.756 1.00 78.19 162 GLY A CA 1
ATOM 1284 C C . GLY A 1 162 ? 9.057 23.577 -1.599 1.00 78.19 162 GLY A C 1
ATOM 1285 O O . GLY A 1 162 ? 10.012 22.939 -2.049 1.00 78.19 162 GLY A O 1
ATOM 1286 N N . GLY A 1 163 ? 8.043 22.969 -0.972 1.00 84.12 163 GLY A N 1
ATOM 1287 C CA . GLY A 1 163 ? 7.918 21.525 -0.763 1.00 84.12 163 GLY A CA 1
ATOM 1288 C C . GLY A 1 163 ? 7.423 20.728 -1.977 1.00 84.12 163 GLY A C 1
ATOM 1289 O O . GLY A 1 163 ? 7.331 19.501 -1.903 1.00 84.12 163 GLY A O 1
ATOM 1290 N N . GLU A 1 164 ? 7.128 21.375 -3.108 1.00 88.56 164 GLU A N 1
ATOM 1291 C CA . GLU A 1 164 ? 6.517 20.755 -4.291 1.00 88.56 164 GLU A CA 1
ATOM 1292 C C . GLU A 1 164 ? 7.361 19.602 -4.841 1.00 88.56 164 GLU A C 1
ATOM 1294 O O . GLU A 1 164 ? 6.831 18.557 -5.223 1.00 88.56 164 GLU A O 1
ATOM 1299 N N . LEU A 1 165 ? 8.686 19.775 -4.877 1.00 88.44 165 LEU A N 1
ATOM 1300 C CA . LEU A 1 165 ? 9.592 18.751 -5.390 1.00 88.44 165 LEU A CA 1
ATOM 1301 C C . LEU A 1 165 ? 9.612 17.514 -4.482 1.00 88.44 165 LEU A C 1
ATOM 1303 O O . LEU A 1 165 ? 9.584 16.392 -4.984 1.00 88.44 165 LEU A O 1
ATOM 1307 N N . SER A 1 166 ? 9.599 17.725 -3.163 1.00 88.50 166 SER A N 1
ATOM 1308 C CA . SER A 1 166 ? 9.523 16.653 -2.163 1.00 88.50 166 SER A CA 1
ATOM 1309 C C . SER A 1 166 ? 8.215 15.872 -2.300 1.00 88.50 166 SER A C 1
ATOM 1311 O O . SER A 1 166 ? 8.221 14.646 -2.360 1.00 88.50 166 SER A O 1
ATOM 1313 N N . LEU A 1 167 ? 7.096 16.574 -2.481 1.00 91.06 167 LEU A N 1
ATOM 1314 C CA . LEU A 1 167 ? 5.793 15.960 -2.728 1.00 91.06 167 LEU A CA 1
ATOM 1315 C C . LEU A 1 167 ? 5.773 15.140 -4.031 1.00 91.06 167 LEU A C 1
ATOM 1317 O O . LEU A 1 167 ? 5.267 14.018 -4.063 1.00 91.06 167 LEU A O 1
ATOM 1321 N N . ILE A 1 168 ? 6.334 15.670 -5.122 1.00 92.12 168 ILE A N 1
ATOM 1322 C CA . ILE A 1 168 ? 6.454 14.931 -6.387 1.00 92.12 168 ILE A CA 1
ATOM 1323 C C . ILE A 1 168 ? 7.324 13.681 -6.202 1.00 92.12 168 ILE A C 1
ATOM 1325 O O . ILE A 1 168 ? 7.008 12.631 -6.770 1.00 92.12 168 ILE A O 1
ATOM 1329 N N . GLN A 1 169 ? 8.398 13.777 -5.418 1.00 92.75 169 GLN A N 1
ATOM 1330 C CA . GLN A 1 169 ? 9.259 12.643 -5.103 1.00 92.75 169 GLN A CA 1
ATOM 1331 C C . GLN A 1 169 ? 8.510 11.585 -4.284 1.00 92.75 169 GLN A C 1
ATOM 1333 O O . GLN A 1 169 ? 8.512 10.415 -4.668 1.00 92.75 169 GLN A O 1
ATOM 1338 N N . ASP A 1 170 ? 7.779 11.987 -3.244 1.00 94.12 170 ASP A N 1
ATOM 1339 C CA . ASP A 1 170 ? 6.931 11.098 -2.443 1.00 94.12 170 ASP A CA 1
ATOM 1340 C C . ASP A 1 170 ? 5.906 10.360 -3.310 1.00 94.12 170 ASP A C 1
ATOM 1342 O O . ASP A 1 170 ? 5.743 9.146 -3.196 1.00 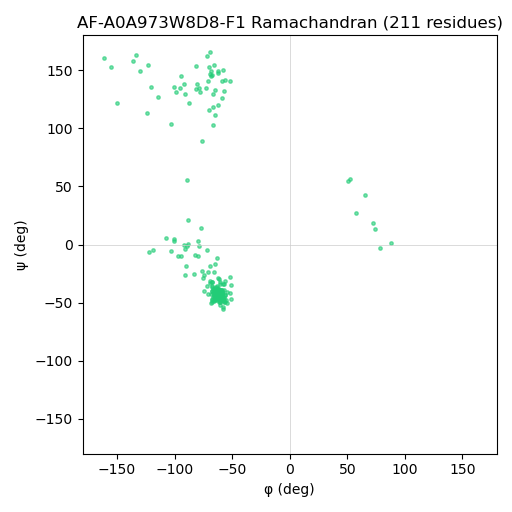94.12 170 ASP A O 1
ATOM 1346 N N . ASN A 1 171 ? 5.263 11.063 -4.243 1.00 95.12 171 ASN A N 1
ATOM 1347 C CA . ASN A 1 171 ? 4.312 10.465 -5.178 1.00 95.12 171 ASN A CA 1
ATOM 1348 C C . ASN A 1 171 ? 4.959 9.381 -6.057 1.00 95.12 171 ASN A C 1
ATOM 1350 O O . ASN A 1 171 ? 4.363 8.325 -6.292 1.00 95.12 171 ASN A O 1
ATOM 1354 N N . LYS A 1 172 ? 6.187 9.613 -6.539 1.00 95.50 172 LYS A N 1
ATOM 1355 C CA . LYS A 1 172 ? 6.942 8.615 -7.315 1.00 95.50 172 LYS A CA 1
ATOM 1356 C C . LYS A 1 172 ? 7.348 7.420 -6.456 1.00 95.50 172 LYS A C 1
ATOM 1358 O O . LYS A 1 172 ? 7.239 6.288 -6.925 1.00 95.50 172 LYS A O 1
ATOM 1363 N N . LEU A 1 173 ? 7.766 7.653 -5.213 1.00 96.81 173 LEU A N 1
ATOM 1364 C CA . LEU A 1 173 ? 8.114 6.597 -4.262 1.00 96.81 173 LEU A CA 1
ATOM 1365 C C . LEU A 1 173 ? 6.896 5.728 -3.932 1.00 96.81 173 LEU A C 1
ATOM 1367 O O . LEU A 1 173 ? 6.978 4.506 -4.007 1.00 96.81 173 LEU A O 1
ATOM 1371 N N . LEU A 1 174 ? 5.733 6.330 -3.671 1.00 97.19 174 LEU A N 1
ATOM 1372 C CA . LEU A 1 174 ? 4.484 5.597 -3.433 1.00 97.19 174 LEU A CA 1
ATOM 1373 C C . LEU A 1 174 ? 4.074 4.748 -4.643 1.00 97.19 174 LEU A C 1
ATOM 1375 O O . LEU A 1 174 ? 3.685 3.589 -4.487 1.00 97.19 174 LEU A O 1
ATOM 1379 N N . LYS A 1 175 ? 4.226 5.281 -5.860 1.00 96.50 175 LYS A N 1
ATOM 1380 C CA . LYS A 1 175 ? 4.029 4.512 -7.094 1.00 96.50 175 LYS A CA 1
ATOM 1381 C C . LYS A 1 175 ? 4.972 3.306 -7.170 1.00 96.50 175 LYS A C 1
ATOM 1383 O O . LYS A 1 175 ? 4.525 2.213 -7.513 1.00 96.50 175 LYS A O 1
ATOM 1388 N N . VAL A 1 176 ? 6.254 3.491 -6.851 1.00 96.75 176 VAL A N 1
ATOM 1389 C CA . VAL A 1 176 ? 7.252 2.410 -6.826 1.00 96.75 176 VAL A CA 1
ATOM 1390 C C . VAL A 1 176 ? 6.892 1.348 -5.786 1.00 96.75 176 VAL A C 1
ATOM 1392 O O . VAL A 1 176 ? 6.915 0.162 -6.110 1.00 96.75 176 VAL A O 1
ATOM 1395 N N . VAL A 1 177 ? 6.487 1.745 -4.578 1.00 97.44 177 VAL A N 1
ATOM 1396 C CA . VAL A 1 177 ? 6.026 0.812 -3.537 1.00 97.44 177 VAL A CA 1
ATOM 1397 C C . VAL A 1 177 ? 4.841 -0.012 -4.042 1.00 97.44 177 VAL A C 1
ATOM 1399 O O . VAL A 1 177 ? 4.871 -1.240 -3.955 1.00 97.44 177 VAL A O 1
ATOM 1402 N N . PHE A 1 178 ? 3.839 0.631 -4.653 1.00 97.38 178 PHE A N 1
ATOM 1403 C CA . PHE A 1 178 ? 2.702 -0.069 -5.255 1.00 97.38 178 PHE A CA 1
ATOM 1404 C C . PHE A 1 178 ? 3.144 -1.068 -6.336 1.00 97.38 178 PHE A C 1
ATOM 1406 O O . PHE A 1 178 ? 2.720 -2.224 -6.321 1.00 97.38 178 PHE A O 1
ATOM 1413 N N . HIS A 1 179 ? 4.024 -0.654 -7.254 1.00 96.94 179 HIS A N 1
ATOM 1414 C CA . HIS A 1 179 ? 4.559 -1.517 -8.313 1.00 96.94 179 HIS A CA 1
ATOM 1415 C C . HIS A 1 179 ? 5.283 -2.735 -7.752 1.00 96.94 179 HIS A C 1
ATOM 1417 O O . HIS A 1 179 ? 5.014 -3.855 -8.186 1.00 96.94 179 HIS A O 1
ATOM 1423 N N . ARG A 1 180 ? 6.167 -2.526 -6.773 1.00 97.69 180 ARG A N 1
ATOM 1424 C CA . ARG A 1 180 ? 6.939 -3.603 -6.151 1.00 97.69 180 ARG A CA 1
ATOM 1425 C C . ARG A 1 180 ? 6.021 -4.612 -5.470 1.00 97.69 180 ARG A C 1
ATOM 1427 O O . ARG A 1 180 ? 6.167 -5.814 -5.692 1.00 97.69 180 ARG A O 1
ATOM 1434 N N . MET A 1 181 ? 5.044 -4.126 -4.702 1.00 97.06 181 MET A N 1
ATOM 1435 C CA . MET A 1 181 ? 4.047 -4.968 -4.040 1.00 97.06 181 MET A CA 1
ATOM 1436 C C . MET A 1 181 ? 3.226 -5.769 -5.044 1.00 97.06 181 MET A C 1
ATOM 1438 O O . MET A 1 181 ? 3.111 -6.982 -4.893 1.00 97.06 181 MET A O 1
ATOM 1442 N N . LEU A 1 182 ? 2.689 -5.113 -6.077 1.00 96.81 182 LEU A N 1
ATOM 1443 C CA . LEU A 1 182 ? 1.863 -5.765 -7.089 1.00 96.81 182 LEU A CA 1
ATOM 1444 C C . LEU A 1 182 ? 2.632 -6.893 -7.776 1.00 96.81 182 LEU A C 1
ATOM 1446 O O . LEU A 1 182 ? 2.171 -8.030 -7.771 1.00 96.81 182 LEU A O 1
ATOM 1450 N N . LEU A 1 183 ? 3.819 -6.588 -8.311 1.00 97.19 183 LEU A N 1
ATOM 1451 C CA . LEU A 1 183 ? 4.650 -7.552 -9.034 1.00 97.19 183 LEU A CA 1
ATOM 1452 C C . LEU A 1 183 ? 5.037 -8.748 -8.170 1.00 97.19 183 LEU A C 1
ATOM 1454 O O . LEU A 1 183 ? 5.038 -9.876 -8.662 1.00 97.19 183 LEU A O 1
ATOM 1458 N N . ARG A 1 184 ? 5.334 -8.502 -6.891 1.00 96.56 184 ARG A N 1
ATOM 1459 C CA . ARG A 1 184 ? 5.663 -9.554 -5.935 1.00 96.56 184 ARG A CA 1
ATOM 1460 C C . ARG A 1 184 ? 4.463 -10.444 -5.634 1.00 96.56 184 ARG A C 1
ATOM 1462 O O . ARG A 1 184 ? 4.588 -11.660 -5.709 1.00 96.56 184 ARG A O 1
ATOM 1469 N N . ILE A 1 185 ? 3.315 -9.845 -5.317 1.00 95.31 185 ILE A N 1
ATOM 1470 C CA . ILE A 1 185 ? 2.086 -10.558 -4.942 1.00 95.31 185 IL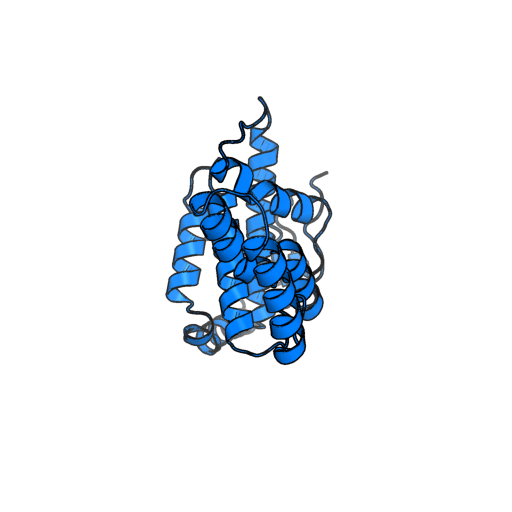E A CA 1
ATOM 1471 C C . ILE A 1 185 ? 1.614 -11.482 -6.068 1.00 95.31 185 ILE A C 1
ATOM 1473 O O . ILE A 1 185 ? 1.236 -12.621 -5.810 1.00 95.31 185 ILE A O 1
ATOM 1477 N N . ILE A 1 186 ? 1.675 -11.018 -7.318 1.00 94.94 186 ILE A N 1
ATOM 1478 C CA . ILE A 1 186 ? 1.259 -11.822 -8.476 1.00 94.94 186 ILE A CA 1
ATOM 1479 C C . ILE A 1 186 ? 2.404 -12.662 -9.065 1.00 94.94 186 ILE A C 1
ATOM 1481 O O . ILE A 1 186 ? 2.199 -13.380 -10.033 1.00 94.94 186 ILE A O 1
ATOM 1485 N N . SER A 1 187 ? 3.622 -12.581 -8.515 1.00 95.19 187 SER A N 1
ATOM 1486 C CA . SER A 1 187 ? 4.816 -13.280 -9.027 1.00 95.19 187 SER A CA 1
ATOM 1487 C C . SER A 1 187 ? 5.186 -12.956 -10.492 1.00 95.19 187 SER A C 1
ATOM 1489 O O . SER A 1 187 ? 5.838 -13.748 -11.184 1.00 95.19 187 SER A O 1
ATOM 1491 N N . ALA A 1 188 ? 4.829 -11.760 -10.973 1.00 95.62 188 ALA A N 1
ATOM 1492 C CA . ALA A 1 188 ? 4.985 -11.352 -12.375 1.00 95.62 188 ALA A CA 1
ATOM 1493 C C . ALA A 1 188 ? 6.432 -11.039 -12.791 1.00 95.62 188 ALA A C 1
ATOM 1495 O O . ALA A 1 188 ? 6.769 -11.119 -13.972 1.00 95.62 188 ALA A O 1
ATOM 1496 N N . SER A 1 189 ? 7.290 -10.647 -11.853 1.00 95.88 189 SER A N 1
ATOM 1497 C CA . SER A 1 189 ? 8.684 -10.276 -12.115 1.00 95.88 189 SER A CA 1
ATOM 1498 C C . SER A 1 189 ? 9.480 -10.331 -10.818 1.00 95.88 189 SER A C 1
ATOM 1500 O O . SER A 1 189 ? 8.897 -10.244 -9.746 1.00 95.88 189 SER A O 1
ATOM 1502 N N . ASP A 1 190 ? 10.803 -10.421 -10.922 1.00 95.62 190 ASP A N 1
ATOM 1503 C CA . ASP A 1 190 ? 11.733 -10.280 -9.790 1.00 95.62 190 ASP A CA 1
ATOM 1504 C C . ASP A 1 190 ? 12.418 -8.899 -9.793 1.00 95.62 190 ASP A C 1
ATOM 1506 O O . ASP A 1 190 ? 13.116 -8.529 -8.849 1.00 95.62 190 ASP A O 1
ATOM 1510 N N . LEU A 1 191 ? 12.166 -8.113 -10.848 1.00 95.88 191 LEU A N 1
ATOM 1511 C CA . LEU A 1 191 ? 12.689 -6.768 -11.070 1.00 95.88 191 LEU A CA 1
ATOM 1512 C C . LEU A 1 191 ? 11.565 -5.744 -11.267 1.00 95.88 191 LEU A C 1
ATOM 1514 O O . LEU A 1 191 ? 10.496 -6.081 -11.788 1.00 95.88 191 LEU A O 1
ATOM 1518 N N . TYR A 1 192 ? 11.851 -4.483 -10.956 1.00 95.88 192 TYR A N 1
ATOM 1519 C CA . TYR A 1 192 ? 11.002 -3.332 -11.268 1.00 95.88 192 TYR A CA 1
ATOM 1520 C C . TYR A 1 192 ? 11.819 -2.178 -11.860 1.00 95.88 192 TYR A C 1
ATOM 1522 O O . TYR A 1 192 ? 13.046 -2.148 -11.739 1.00 95.88 192 TYR A O 1
ATOM 1530 N N . PHE A 1 193 ? 11.132 -1.230 -12.500 1.00 94.06 193 PHE A N 1
ATOM 1531 C CA . PHE A 1 193 ? 11.711 0.070 -12.834 1.00 94.06 193 PHE A CA 1
ATOM 1532 C C . PHE A 1 193 ? 11.540 1.052 -11.679 1.00 94.06 193 PHE A C 1
ATOM 1534 O O . PHE A 1 193 ? 10.420 1.376 -11.278 1.00 94.06 193 PHE A O 1
ATOM 1541 N N . ASP A 1 194 ? 12.653 1.582 -11.190 1.00 94.50 194 ASP A N 1
ATOM 1542 C CA . ASP A 1 194 ? 12.659 2.631 -10.184 1.00 94.50 194 ASP A CA 1
ATOM 1543 C C . ASP A 1 194 ? 12.311 3.986 -10.803 1.00 94.50 194 ASP A C 1
ATOM 1545 O O . ASP A 1 194 ? 13.174 4.747 -11.229 1.00 94.50 194 ASP A O 1
ATOM 1549 N N . TYR A 1 195 ? 11.017 4.298 -10.852 1.00 92.81 195 TYR A N 1
ATOM 1550 C CA . TYR A 1 195 ? 10.536 5.578 -11.373 1.00 92.81 195 TYR A CA 1
ATOM 1551 C C . TYR A 1 195 ? 10.810 6.779 -10.456 1.00 92.81 195 TYR A C 1
ATOM 1553 O O . TYR A 1 195 ? 10.506 7.910 -10.851 1.00 92.81 195 TYR A O 1
ATOM 1561 N N . ALA A 1 196 ? 11.352 6.554 -9.256 1.00 93.81 196 ALA A N 1
ATOM 1562 C CA . ALA A 1 196 ? 11.712 7.605 -8.314 1.00 93.81 196 ALA A CA 1
ATOM 1563 C C . ALA A 1 196 ? 13.167 8.074 -8.494 1.00 93.81 196 ALA A C 1
ATOM 1565 O O . ALA A 1 196 ? 13.454 9.239 -8.222 1.00 93.81 196 ALA A O 1
ATOM 1566 N N . THR A 1 197 ? 14.060 7.230 -9.021 1.00 92.88 197 THR A N 1
ATOM 1567 C CA . THR A 1 197 ? 15.439 7.613 -9.367 1.00 92.88 197 THR A CA 1
ATOM 1568 C C . THR A 1 197 ? 15.562 8.090 -10.830 1.00 92.88 197 THR A C 1
ATOM 1570 O O . THR A 1 197 ? 15.002 7.465 -11.741 1.00 92.88 197 THR A O 1
ATOM 1573 N N . PRO A 1 198 ? 16.323 9.171 -11.112 1.00 90.25 198 PRO A N 1
ATOM 1574 C CA . PRO A 1 198 ? 16.636 9.595 -12.479 1.00 90.25 198 PRO A CA 1
ATOM 1575 C C . PRO A 1 198 ? 17.218 8.468 -13.344 1.00 90.25 198 PRO A C 1
ATOM 1577 O O . PRO A 1 198 ? 18.012 7.652 -12.885 1.00 90.25 198 PRO A O 1
ATOM 1580 N N . GLY A 1 199 ? 16.815 8.413 -14.616 1.00 89.75 199 GLY A N 1
ATOM 1581 C CA . GLY A 1 199 ? 17.234 7.353 -15.544 1.00 89.75 199 GLY A CA 1
ATOM 1582 C C . GLY A 1 199 ? 16.490 6.023 -15.378 1.00 89.75 199 GLY A C 1
ATOM 1583 O O . GLY A 1 199 ? 16.687 5.123 -16.188 1.00 89.75 199 GLY A O 1
ATOM 1584 N N . PHE A 1 200 ? 15.598 5.915 -14.388 1.00 91.75 200 PHE A N 1
ATOM 1585 C CA . PHE A 1 200 ? 14.705 4.775 -14.179 1.00 91.75 200 PHE A CA 1
ATOM 1586 C C . PHE A 1 200 ? 15.425 3.415 -14.138 1.00 91.75 200 PHE A C 1
ATOM 1588 O O . PHE A 1 200 ? 15.106 2.530 -14.941 1.00 91.75 200 PHE A O 1
ATOM 1595 N N . PRO A 1 201 ? 16.416 3.233 -13.242 1.00 92.69 201 PRO A N 1
ATOM 1596 C CA . PRO A 1 201 ? 17.200 2.008 -13.197 1.00 92.69 201 PRO A CA 1
ATOM 1597 C C . PRO A 1 201 ? 16.326 0.790 -12.883 1.00 92.69 201 PRO A C 1
ATOM 1599 O O . PRO A 1 201 ? 15.322 0.873 -12.172 1.00 92.69 201 PRO A O 1
ATOM 1602 N N . MET A 1 202 ? 16.734 -0.366 -13.405 1.00 94.19 202 MET A N 1
ATOM 1603 C CA . MET A 1 202 ? 16.144 -1.644 -13.013 1.00 94.19 202 MET A CA 1
ATOM 1604 C C . MET A 1 202 ? 16.731 -2.089 -11.678 1.00 94.19 202 MET A C 1
ATOM 1606 O O . MET A 1 202 ? 17.947 -2.050 -11.495 1.00 94.19 202 MET A O 1
ATOM 1610 N N . ARG A 1 203 ? 15.872 -2.539 -10.765 1.00 95.12 203 ARG A N 1
ATOM 1611 C CA . ARG A 1 203 ? 16.254 -3.007 -9.424 1.00 95.12 203 ARG A CA 1
ATOM 1612 C C . ARG A 1 203 ? 15.515 -4.288 -9.066 1.00 95.12 203 ARG A C 1
ATOM 1614 O O . ARG A 1 203 ? 14.454 -4.560 -9.633 1.00 95.12 203 ARG A O 1
ATOM 1621 N N . CYS A 1 204 ? 16.051 -5.062 -8.124 1.00 96.38 204 CYS A N 1
ATOM 1622 C CA . CYS A 1 204 ? 15.341 -6.214 -7.571 1.00 96.38 204 CYS A CA 1
ATOM 1623 C C . CYS A 1 204 ? 14.152 -5.743 -6.738 1.00 96.38 204 CYS A C 1
ATOM 1625 O O . CYS A 1 204 ? 14.253 -4.749 -6.033 1.00 96.38 204 CYS A O 1
ATOM 1627 N N . LEU A 1 205 ? 13.039 -6.480 -6.746 1.00 96.94 205 LEU A N 1
ATOM 1628 C CA . LEU A 1 205 ? 11.849 -6.104 -5.969 1.00 96.94 205 LEU A CA 1
ATOM 1629 C C . LEU A 1 205 ? 12.114 -5.929 -4.468 1.00 96.94 205 LEU A C 1
ATOM 1631 O O . LEU A 1 205 ? 11.421 -5.148 -3.819 1.00 96.94 205 LEU A O 1
ATOM 1635 N N . ALA A 1 206 ? 13.071 -6.679 -3.915 1.00 96.00 206 ALA A N 1
ATOM 1636 C CA . ALA A 1 206 ? 13.462 -6.574 -2.512 1.00 96.00 206 ALA A CA 1
ATOM 1637 C C . ALA A 1 206 ? 14.148 -5.237 -2.198 1.00 96.00 206 ALA A C 1
ATOM 1639 O O . ALA A 1 206 ? 13.933 -4.700 -1.114 1.00 96.00 206 ALA A O 1
ATOM 1640 N N . ASP A 1 207 ? 14.873 -4.675 -3.166 1.00 95.44 207 ASP A N 1
ATOM 1641 C CA . ASP A 1 207 ? 15.684 -3.478 -2.982 1.00 95.44 207 ASP A CA 1
ATOM 1642 C C . ASP A 1 207 ? 14.812 -2.220 -3.059 1.00 95.44 207 ASP A C 1
ATOM 1644 O O . ASP A 1 207 ? 13.929 -2.139 -3.922 1.00 95.44 207 ASP A O 1
ATOM 1648 N N . PRO A 1 208 ? 15.040 -1.228 -2.186 1.00 95.50 208 PRO A N 1
ATOM 1649 C CA . PRO A 1 208 ? 14.325 0.035 -2.242 1.00 95.50 208 PRO A CA 1
ATOM 1650 C C . PRO A 1 208 ? 14.762 0.903 -3.424 1.00 95.50 208 PRO A C 1
ATOM 1652 O O . PRO A 1 208 ? 15.851 0.733 -3.988 1.00 95.50 208 PRO A O 1
ATOM 1655 N N . ALA A 1 209 ? 13.920 1.883 -3.768 1.00 92.62 209 ALA A N 1
ATOM 1656 C CA . ALA A 1 209 ? 14.339 2.967 -4.649 1.00 92.62 209 ALA A CA 1
ATOM 1657 C C . ALA A 1 209 ? 15.573 3.686 -4.078 1.00 92.62 209 ALA A C 1
ATOM 1659 O O . ALA A 1 209 ? 15.675 3.873 -2.861 1.00 92.62 209 ALA A O 1
ATOM 1660 N N . ALA A 1 210 ? 16.522 4.080 -4.935 1.00 80.12 210 ALA A N 1
ATOM 1661 C CA . ALA A 1 210 ? 17.692 4.813 -4.446 1.00 80.12 210 ALA A CA 1
ATOM 1662 C C . ALA A 1 210 ? 17.391 6.295 -4.252 1.00 80.12 210 ALA A C 1
ATOM 1664 O O . ALA A 1 210 ? 16.578 6.885 -4.969 1.00 80.12 210 ALA A O 1
ATOM 1665 N N . GLN A 1 211 ? 18.149 6.894 -3.334 1.00 64.19 211 GLN A N 1
ATOM 1666 C CA . GLN A 1 211 ? 18.192 8.338 -3.158 1.00 64.19 211 GLN A CA 1
ATOM 1667 C C . GLN A 1 211 ? 18.600 8.996 -4.477 1.00 64.19 211 GLN A C 1
ATOM 1669 O O . GLN A 1 211 ? 19.564 8.575 -5.127 1.00 64.19 211 GLN A O 1
ATOM 1674 N N . GLY A 1 212 ? 17.855 10.025 -4.875 1.00 53.69 212 GLY A N 1
ATOM 1675 C CA . GLY A 1 212 ? 18.319 10.943 -5.904 1.00 53.69 212 GLY A CA 1
ATOM 1676 C C . GLY A 1 212 ? 19.510 11.716 -5.348 1.00 53.69 212 GLY A C 1
ATOM 1677 O O . GLY A 1 212 ? 19.320 12.601 -4.523 1.00 53.69 212 GLY A O 1
ATOM 1678 N N . THR A 1 213 ? 20.724 11.342 -5.752 1.00 37.59 213 THR A N 1
ATOM 1679 C CA . THR A 1 213 ? 21.915 12.195 -5.609 1.00 37.59 213 THR A CA 1
ATOM 1680 C C . THR A 1 213 ? 21.843 13.371 -6.563 1.00 37.59 213 THR A C 1
ATOM 1682 O O . THR A 1 213 ? 21.486 13.112 -7.739 1.00 37.59 213 THR A O 1
#

Secondary structure (DSSP, 8-state):
---SS-S-SS-TT---HHHHHHHHHHHHHHTTTTTHHHHHHHHHHHHHS-TTTHHHHHHHHHHHHHHHHHHT-SS----BSS--HHHHHHHHHHHHHHHHHSSS-HHHHHHHHHHHHHHTBPPHHHHHHHHHHHTT-PPPHHHHHHHHHTTTGGGTPPPPTT-HHHHHHHHHHHHHHHHHHHHHHTT--SEEE-TTSTT--EEETTSPPPP--

Foldseek 3Di:
DQAFFQCDDPDSPDHDPVLVCLQVVLCVVCCVLLVVVVLVVLVVCLVPDDLLQSLQSLLVSQVSSLVSLVVSPPDPQDQFPDPDPVVLVVVLVVVLVVLVPDPDDPVVSVVVNVCSVVNGGDDPVVSVVSLCVVLLADEDPLLVVLSVCSCCSVVVNDQPVVCSVSSNLSSLSSVSLSSLSSCSSSVSDQWTFSSSEPPRDIDGSRDGRDDHD

Nearest PDB structures (foldseek):
  4nqf-assembly1_A  TM=3.160E-01  e=3.211E+00  Agrobacterium fabrum str. C58

Sequence (213 aa):
MLHPAPLHMNWQHGIDRVRLNRVLNAIVEKYDELDFGNLEWAYWHALCAAPHIVGVHFGAAIDALQRRYIAAGPMKVQTKIIADRPLWKSFSDEIDGVIARSPLPDESKAALRENIGSLNRVHQKAKMEALLREIGIELGPEEALAWKRRNDAAHGNEMEAGGELSLIQDNKLLKVVFHRMLLRIISASDLYFDYATPGFPMRCLADPAAQGT

Organism: NCBI:txid1404411

pLDDT: mean 90.71, std 8.43, range [37.59, 97.69]

Solvent-accessible surface area (backbone atoms only — not comparable to full-atom values): 11815 Å² total; per-residue (Å²): 134,87,70,54,48,68,30,35,94,90,39,94,86,37,79,35,70,71,46,46,49,41,35,52,50,25,48,62,78,39,29,76,69,50,42,38,72,62,46,50,50,36,46,51,50,23,72,70,41,59,75,78,50,19,32,41,32,38,47,50,32,43,53,48,51,51,52,27,52,49,70,68,55,88,51,88,74,72,61,33,74,59,76,53,61,71,61,43,49,54,55,51,53,53,52,51,52,53,51,69,71,42,95,65,56,68,68,59,42,51,59,53,56,68,46,55,75,5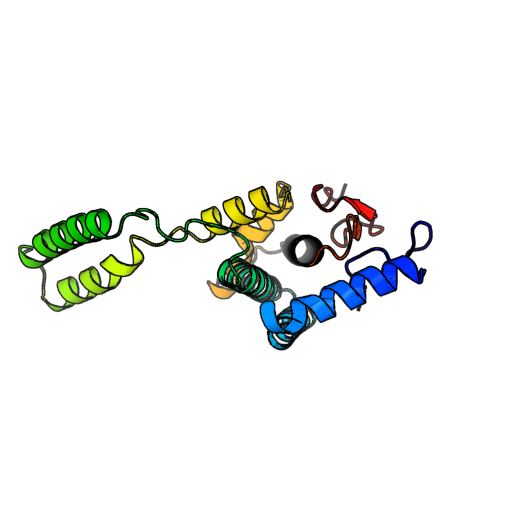7,70,47,47,50,52,69,68,61,50,51,55,53,49,30,58,71,70,53,39,52,76,33,77,66,45,51,48,27,63,71,51,21,50,38,53,83,72,67,52,80,78,59,90,87,39,64,65,58,46,53,45,30,39,28,32,43,50,38,52,43,40,38,50,51,31,48,76,46,65,32,46,69,42,27,45,29,70,54,25,86,90,43,50,78,42,48,45,41,56,48,72,59,82,76,125

Radius of gyration: 20.75 Å; Cα contacts (8 Å, |Δi|>4): 247; chains: 1; bounding box: 47×43×62 Å